Protein AF-0000000082041280 (afdb_homodimer)

Organism: Chelonoidis abingdonii (NCBI:txid106734)

Nearest PDB structures (foldseek):
  1qe6-assembly3_C  TM=9.265E-01  e=3.710E-07  Homo sapiens
  1qe6-assembly1_B  TM=9.177E-01  e=5.113E-07  Homo sapiens
  6wzm-assembly1_E  TM=9.227E-01  e=7.512E-07  Homo sapiens
  1icw-assembly1_B  TM=8.977E-01  e=3.502E-06  Homo sapiens
  5ur7-assembly1_B  TM=8.410E-01  e=1.644E-04  Homo sapiens

Solvent-accessible surface area (backbone atoms only — not comparable to full-atom values): 12073 Å² total; per-residue (Å²): 134,80,81,78,76,74,76,74,73,73,75,71,65,74,73,67,72,67,70,70,70,68,72,73,69,59,63,88,58,62,78,49,74,53,71,50,95,61,92,63,61,54,94,68,95,73,58,70,86,45,44,52,32,37,35,39,29,53,57,48,98,60,23,92,49,40,43,32,38,36,30,32,78,85,71,46,73,45,27,44,46,56,84,38,66,68,52,56,49,42,54,50,53,42,62,71,99,140,74,84,74,79,78,75,75,69,73,72,71,65,76,72,66,74,67,70,67,67,72,69,74,68,60,59,87,56,63,73,48,78,42,70,51,92,61,92,64,61,54,93,69,95,74,58,71,85,45,45,51,32,37,36,39,28,51,56,50,97,64,21,92,51,40,41,32,39,34,29,30,76,86,71,47,74,44,27,43,47,56,84,38,66,69,52,57,48,44,53,51,51,44,61,71,98

Radius of gyration: 34.92 Å; Cα contacts (8 Å, |Δi|>4): 244; chains: 2; bounding box: 35×138×96 Å

Sequence (194 aa):
NSGDLHLLVQLFCPIRIQTVQRGRTFPCVRTYKLRCQCLQTVSGLVSPKLLVRVEIIPKGPQCSTVEVIATLKTSQQICLDPQAKWVKMIINRILRRNSGDLHLLVQLFCPIRIQTVQRGRTFPCVRTYKLRCQCLQTVSGLVSPKLLVRVEIIPKGPQCSTVEVIATLKTSQQICLDPQAKWVKMIINRILRR

InterPro domains:
  IPR001089 CXC chemokine [PR00437] (35-43)
  IPR001089 CXC chemokine [PR00437] (51-72)
  IPR001089 CXC chemokine [PR00437] (73-91)
  IPR001811 Chemokine interleukin-8-like domain [PF00048] (35-93)
  IPR001811 Chemokine interleukin-8-like domain [SM00199] (33-94)
  IPR018048 CXC chemokine, conserved site [PS00471] (36-81)
  IPR033899 CXC Chemokine domain [cd00273] (33-95)
  IPR036048 Chemokine interleukin-8-like superfamily [SSF54117] (32-96)
  IPR039809 Chemokine beta/gamma/delta [PTHR12015] (12-95)

Foldseek 3Di:
DDDPPPPPPPCVVVVPVPPCPVPCPVPCVCVFVQDDPDPDADPDQDALVQFPDWDWAQATPNRPGIWIWTQGPVRDIGTHDPPDPSVVVRVVVVVVD/DDPDPDPVVPCVVVVPVPCPVPPCPVPCVCCPCLDDPDPDADPDQDALVQFPDWDWAQADPNRPGIWIWTQGPVRDIGTHDPPDPSVVVRVVVVVVD

Secondary structure (DSSP, 8-state):
----------------------------------S-S-SS-B-S---GGGEEEEEEE---SS-SS-EEEEEETTS-EEEE-TT-HHHHHHHHHHHH-/---------------------------S------S-S-SS-B-S---GGGEEEEEEE---SS-SS-EEEEEETTS-EEEE-TT-HHHHHHHHHHHH-

Structure (mmCIF, N/CA/C/O backbone):
data_AF-0000000082041280-model_v1
#
loop_
_entity.id
_entity.type
_entity.pdbx_description
1 polymer 'C-X-C motif chemokine'
#
loop_
_atom_site.group_PDB
_atom_site.id
_atom_site.type_symbol
_atom_site.label_atom_id
_atom_site.label_alt_id
_atom_site.label_comp_id
_atom_site.label_asym_id
_atom_site.label_entity_id
_atom_site.label_seq_id
_atom_site.pdbx_PDB_ins_code
_atom_site.Cartn_x
_atom_site.Cartn_y
_atom_site.Cartn_z
_atom_site.occupancy
_atom_site.B_iso_or_equiv
_atom_site.auth_seq_id
_atom_site.auth_comp_id
_atom_site.auth_asym_id
_atom_site.auth_atom_id
_atom_site.pdbx_PDB_model_num
ATOM 1 N N . ASN A 1 1 ? 12.945 91.062 1.806 1 30.64 1 ASN A N 1
ATOM 2 C CA . ASN A 1 1 ? 13.484 89.75 1.461 1 30.64 1 ASN A CA 1
ATOM 3 C C . ASN A 1 1 ? 12.93 88.688 2.377 1 30.64 1 ASN A C 1
ATOM 5 O O . ASN A 1 1 ? 13.578 88.25 3.354 1 30.64 1 ASN A O 1
ATOM 9 N N . SER A 1 2 ? 11.883 88.938 3.121 1 39.03 2 SER A N 1
ATOM 10 C CA . SER A 1 2 ? 11.203 88.062 4.07 1 39.03 2 SER A CA 1
ATOM 11 C C . SER A 1 2 ? 10.93 86.688 3.463 1 39.03 2 SER A C 1
ATOM 13 O O . SER A 1 2 ? 10.812 86.562 2.242 1 39.03 2 SER A O 1
ATOM 15 N N . GLY A 1 3 ? 11.289 85.688 4.137 1 35.72 3 GLY A N 1
ATOM 16 C CA . GLY A 1 3 ? 11.312 84.25 4.16 1 35.72 3 GLY A CA 1
ATOM 17 C C . GLY A 1 3 ? 9.992 83.562 3.773 1 35.72 3 GLY A C 1
ATOM 18 O O . GLY A 1 3 ? 8.93 84.062 4.219 1 35.72 3 GLY A O 1
ATOM 19 N N . ASP A 1 4 ? 9.797 83.125 2.539 1 46.06 4 ASP A N 1
ATOM 20 C CA . ASP A 1 4 ? 8.914 82.188 1.852 1 46.06 4 ASP A CA 1
ATOM 21 C C . ASP A 1 4 ? 8.68 80.938 2.691 1 46.06 4 ASP A C 1
ATOM 23 O O . ASP A 1 4 ? 9.562 80.062 2.793 1 46.06 4 ASP A O 1
ATOM 27 N N . LEU A 1 5 ? 8.367 81.125 3.992 1 44.5 5 LEU A N 1
ATOM 28 C CA . LEU A 1 5 ? 8.109 79.938 4.754 1 44.5 5 LEU A CA 1
ATOM 29 C C . LEU A 1 5 ? 7.184 79 3.982 1 44.5 5 LEU A C 1
ATOM 31 O O . LEU A 1 5 ? 6.062 79.375 3.629 1 44.5 5 LEU A O 1
ATOM 35 N N . HIS A 1 6 ? 7.75 78.188 3.072 1 49 6 HIS A N 1
ATOM 36 C CA . HIS A 1 6 ? 7.223 77.062 2.363 1 49 6 HIS A CA 1
ATOM 37 C C . HIS A 1 6 ? 6.367 76.188 3.283 1 49 6 HIS A C 1
ATOM 39 O O . HIS A 1 6 ? 6.824 75.75 4.348 1 49 6 HIS A O 1
ATOM 45 N N . LEU A 1 7 ? 5.105 76.625 3.57 1 46.12 7 LEU A N 1
ATOM 46 C CA . LEU A 1 7 ? 4.035 75.812 4.094 1 46.12 7 LEU A CA 1
ATOM 47 C C . LEU A 1 7 ? 4.07 74.438 3.455 1 46.12 7 LEU A C 1
ATOM 49 O O . LEU A 1 7 ? 3.885 74.25 2.242 1 46.12 7 LEU A O 1
ATOM 53 N N . LEU A 1 8 ? 4.988 73.625 3.949 1 43.53 8 LEU A N 1
ATOM 54 C CA . LEU A 1 8 ? 5.059 72.188 3.598 1 43.53 8 LEU A CA 1
ATOM 55 C C . LEU A 1 8 ? 3.727 71.5 3.867 1 43.53 8 LEU A C 1
ATOM 57 O O . LEU A 1 8 ? 3.277 71.438 5.016 1 43.53 8 LEU A O 1
ATOM 61 N N . VAL A 1 9 ? 2.674 71.875 3.133 1 45.09 9 VAL A N 1
ATOM 62 C CA . VAL A 1 9 ? 1.436 71.125 3.111 1 45.09 9 VAL A CA 1
ATOM 63 C C . VAL A 1 9 ? 1.756 69.625 3.078 1 45.09 9 VAL A C 1
ATOM 65 O O . VAL A 1 9 ? 2.389 69.125 2.137 1 45.09 9 VAL A O 1
ATOM 68 N N . GLN A 1 10 ? 2.111 69.125 4.23 1 43 10 GLN A N 1
ATOM 69 C CA . GLN A 1 10 ? 2.215 67.688 4.352 1 43 10 GLN A CA 1
ATOM 70 C C . GLN A 1 10 ? 0.949 67 3.848 1 43 10 GLN A C 1
ATOM 72 O O . GLN A 1 10 ? -0.137 67.188 4.395 1 43 10 GLN A O 1
ATOM 77 N N . LEU A 1 11 ? 0.714 67 2.531 1 44.53 11 LEU A N 1
ATOM 78 C CA . LEU A 1 11 ? -0.248 66.062 1.883 1 44.53 11 LEU A CA 1
ATOM 79 C C . LEU A 1 11 ? -0.245 64.688 2.535 1 44.53 11 LEU A C 1
ATOM 81 O O . LEU A 1 11 ? 0.724 63.969 2.4 1 44.53 11 LEU A O 1
ATOM 85 N N . PHE A 1 12 ? -0.608 64.75 3.84 1 46.22 12 PHE A N 1
ATOM 86 C CA . PHE A 1 12 ? -0.838 63.469 4.438 1 46.22 12 PHE A CA 1
ATOM 87 C C . PHE A 1 12 ? -1.772 62.625 3.57 1 46.22 12 PHE A C 1
ATOM 89 O O . PHE A 1 12 ? -2.965 62.906 3.469 1 46.22 12 PHE A O 1
ATOM 96 N N . CYS A 1 13 ? -1.36 62.312 2.355 1 45.56 13 CYS A N 1
ATOM 97 C CA . CYS A 1 13 ? -2.094 61.344 1.565 1 45.56 13 CYS A CA 1
ATOM 98 C C . CYS A 1 13 ? -2.449 60.125 2.406 1 45.56 13 CYS A C 1
ATOM 100 O O . CYS A 1 13 ? -1.568 59.469 2.982 1 45.56 13 CYS A O 1
ATOM 102 N N . PRO A 1 14 ? -3.572 60.281 3.24 1 48.69 14 P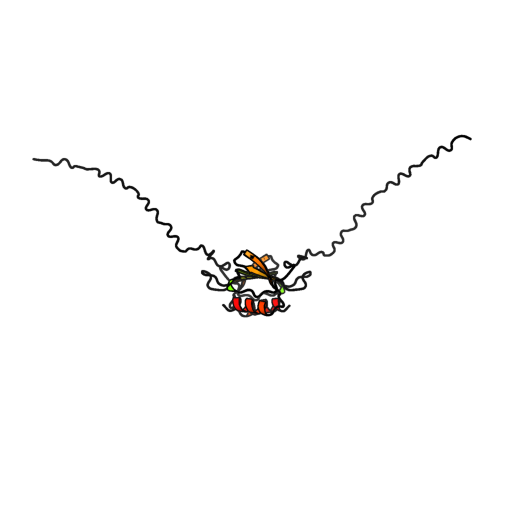RO A N 1
ATOM 103 C CA . PRO A 1 14 ? -3.936 59 3.855 1 48.69 14 PRO A CA 1
ATOM 104 C C . PRO A 1 14 ? -3.756 57.812 2.908 1 48.69 14 PRO A C 1
ATOM 106 O O . PRO A 1 14 ? -4.34 57.781 1.821 1 48.69 14 PRO A O 1
ATOM 109 N N . ILE A 1 15 ? -2.484 57.438 2.705 1 51.06 15 ILE A N 1
ATOM 110 C CA . ILE A 1 15 ? -2.275 56.156 2.047 1 51.06 15 ILE A CA 1
ATOM 111 C C . ILE A 1 15 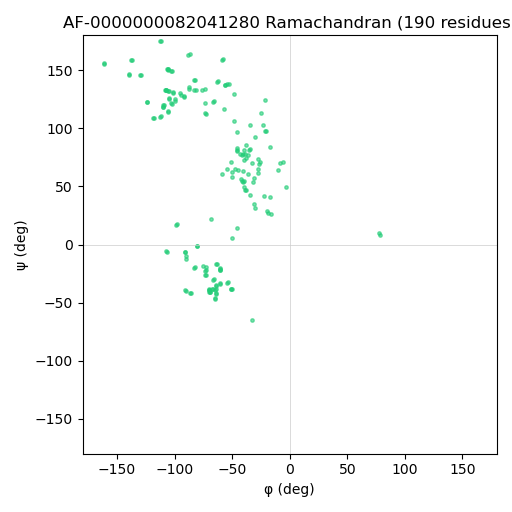? -3.285 55.125 2.574 1 51.06 15 ILE A C 1
ATOM 113 O O . ILE A 1 15 ? -3.201 54.688 3.729 1 51.06 15 ILE A O 1
ATOM 117 N N . ARG A 1 16 ? -4.578 55.562 2.449 1 42.56 16 ARG A N 1
ATOM 118 C CA . ARG A 1 16 ? -5.496 54.438 2.699 1 42.56 16 ARG A CA 1
ATOM 119 C C . ARG A 1 16 ? -4.977 53.156 2.078 1 42.56 16 ARG A C 1
ATOM 121 O O . ARG A 1 16 ? -4.824 53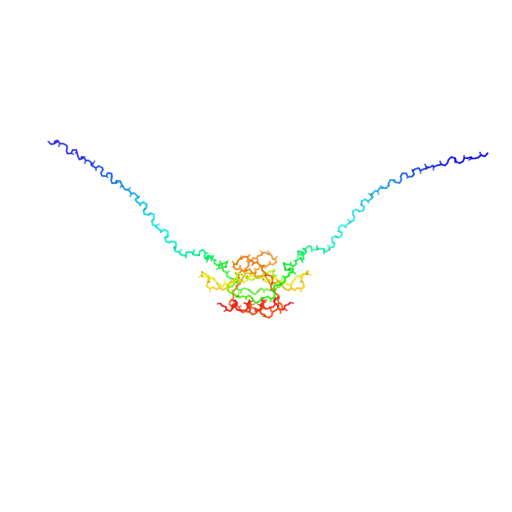.062 0.859 1 42.56 16 ARG A O 1
ATOM 128 N N . ILE A 1 17 ? -4.055 52.469 2.76 1 50.81 17 ILE A N 1
ATOM 129 C CA . ILE A 1 17 ? -3.73 51.062 2.414 1 50.81 17 ILE A CA 1
ATOM 130 C C . ILE A 1 17 ? -5.008 50.312 2.086 1 50.81 17 ILE A C 1
ATOM 132 O O . ILE A 1 17 ? -5.84 50.062 2.965 1 50.81 17 ILE A O 1
ATOM 136 N N . GLN A 1 18 ? -5.816 50.844 1.145 1 42.03 18 GLN A N 1
ATOM 137 C CA . GLN A 1 18 ? -6.828 49.875 0.686 1 42.03 18 GLN A CA 1
ATOM 138 C C . GLN A 1 18 ? -6.281 48.469 0.669 1 42.03 18 GLN A C 1
ATOM 140 O O . GLN A 1 18 ? -5.293 48.188 -0.013 1 42.03 18 GLN A O 1
ATOM 145 N N . THR A 1 19 ? -6.289 47.844 1.781 1 44.34 19 THR A N 1
ATOM 146 C CA . THR A 1 19 ? -6.117 46.375 1.757 1 44.34 19 THR A CA 1
ATOM 147 C C . THR A 1 19 ? -6.887 45.781 0.591 1 44.34 19 THR A C 1
ATOM 149 O O . THR A 1 19 ? -8.117 45.844 0.541 1 44.34 19 THR A O 1
ATOM 152 N N . VAL A 1 20 ? -6.816 46.219 -0.618 1 42.38 20 VAL A N 1
ATOM 153 C CA . VAL A 1 20 ? -7.324 45.312 -1.644 1 42.38 20 VAL A CA 1
ATOM 154 C C . VAL A 1 20 ? -7.211 43.875 -1.161 1 42.38 20 VAL A C 1
ATOM 156 O O . VAL A 1 20 ? -6.105 43.375 -0.908 1 42.38 20 VAL A O 1
ATOM 159 N N . GLN A 1 21 ? -7.984 43.469 -0.187 1 41.59 21 GLN A N 1
ATOM 160 C CA . GLN A 1 21 ? -8.242 42.062 -0.013 1 41.59 21 GLN A CA 1
ATOM 161 C C . GLN A 1 21 ? -8.312 41.344 -1.358 1 41.59 21 GLN A C 1
ATOM 163 O O . GLN A 1 21 ? -9.305 41.469 -2.08 1 41.59 21 GLN A O 1
ATOM 168 N N . ARG A 1 22 ? -7.473 41.625 -2.248 1 38.38 22 ARG A N 1
ATOM 169 C CA . ARG A 1 22 ? -7.504 40.719 -3.391 1 38.38 22 ARG A CA 1
ATOM 170 C C . ARG A 1 22 ? -8.094 39.375 -3 1 38.38 22 ARG A C 1
ATOM 172 O O . ARG A 1 22 ? -7.812 38.844 -1.915 1 38.38 22 ARG A O 1
ATOM 179 N N . GLY A 1 23 ? -9.344 39.125 -3.354 1 40.88 23 GLY A N 1
ATOM 180 C CA . GLY A 1 23 ? -10.023 37.844 -3.447 1 40.88 23 GLY A CA 1
ATOM 181 C C . GLY A 1 23 ? -9.078 36.656 -3.582 1 40.88 23 GLY A C 1
ATOM 182 O O . GLY A 1 23 ? -8.062 36.75 -4.273 1 40.88 23 GLY A O 1
ATOM 183 N N . ARG A 1 24 ? -8.805 36.031 -2.562 1 37.59 24 ARG A N 1
ATOM 184 C CA . ARG A 1 24 ? -8.359 34.656 -2.619 1 37.59 24 ARG A CA 1
ATOM 185 C C . ARG A 1 24 ? -8.984 33.938 -3.801 1 37.59 24 ARG A C 1
ATOM 187 O O . ARG A 1 24 ? -10.188 33.625 -3.791 1 37.59 24 ARG A O 1
ATOM 194 N N . THR A 1 25 ? -9.242 34.438 -4.922 1 40.12 25 THR A N 1
ATOM 195 C CA . THR A 1 25 ? -9.492 33.406 -5.938 1 40.12 25 THR A CA 1
ATOM 196 C C . THR A 1 25 ? -8.742 32.125 -5.605 1 40.12 25 THR A C 1
ATOM 198 O O . THR A 1 25 ? -7.527 32.156 -5.383 1 40.12 25 THR A O 1
ATOM 201 N N . PHE A 1 26 ? -9.273 31.562 -4.688 1 38 26 PHE A N 1
ATOM 202 C CA . PHE A 1 26 ? -8.875 30.203 -4.375 1 38 26 PHE A CA 1
ATOM 203 C C . PHE A 1 26 ? -8.453 29.453 -5.633 1 38 26 PHE A C 1
ATOM 205 O O . PHE A 1 26 ? -9.273 29.172 -6.504 1 38 26 PHE A O 1
ATOM 212 N N . PRO A 1 27 ? -7.617 29.875 -6.375 1 39.03 27 PRO A N 1
ATOM 213 C CA . PRO A 1 27 ? -7.48 28.766 -7.312 1 39.03 27 PRO A CA 1
ATOM 214 C C . PRO A 1 27 ? -7.891 27.422 -6.703 1 39.03 27 PRO A C 1
ATOM 216 O O . PRO A 1 27 ? -7.906 27.281 -5.477 1 39.03 27 PRO A O 1
ATOM 219 N N . CYS A 1 28 ? -9.031 26.766 -7.188 1 37.22 28 CYS A N 1
ATOM 220 C CA . CYS A 1 28 ? -9.227 25.344 -6.953 1 37.22 28 CYS A CA 1
ATOM 221 C C . CYS A 1 28 ? -7.914 24.672 -6.543 1 37.22 28 CYS A C 1
ATOM 223 O O . CYS A 1 28 ? -7.113 24.297 -7.398 1 37.22 28 CYS A O 1
ATOM 225 N N . VAL A 1 29 ? -7.234 25.312 -5.766 1 42.06 29 VAL A N 1
ATOM 226 C CA . VAL A 1 29 ? -6.238 24.531 -5.027 1 42.06 29 VAL A CA 1
ATOM 227 C C . VAL A 1 29 ? -6.871 23.25 -4.488 1 42.06 29 VAL A C 1
ATOM 229 O O . VAL A 1 29 ? -7.594 23.281 -3.488 1 42.06 29 VAL A O 1
ATOM 232 N N . ARG A 1 30 ? -8.062 22.859 -4.965 1 39.47 30 ARG A N 1
ATOM 233 C CA . ARG A 1 30 ? -8.383 21.516 -4.492 1 39.47 30 ARG A CA 1
ATOM 234 C C . ARG A 1 30 ? -7.184 20.891 -3.787 1 39.47 30 ARG A C 1
ATOM 236 O O . ARG A 1 30 ? -6.129 20.688 -4.398 1 39.47 30 ARG A O 1
ATOM 243 N N . THR A 1 31 ? -6.867 21.328 -2.727 1 41.88 31 THR A N 1
ATOM 244 C CA . THR A 1 31 ? -5.871 20.703 -1.856 1 41.88 31 THR A CA 1
ATOM 245 C C . THR A 1 31 ? -5.648 19.25 -2.246 1 41.88 31 THR A C 1
ATOM 247 O O . THR A 1 31 ? -6.324 18.359 -1.736 1 41.88 31 THR A O 1
ATOM 250 N N . TYR A 1 32 ? -5.902 18.984 -3.531 1 41.72 32 TYR A N 1
ATOM 251 C CA . TYR A 1 32 ? -5.355 17.719 -4.004 1 41.72 32 TYR A CA 1
ATOM 252 C C . TYR A 1 32 ? -4.078 17.359 -3.252 1 41.72 32 TYR A C 1
ATOM 254 O O . TYR A 1 32 ? -3.35 18.25 -2.799 1 41.72 32 TYR A O 1
ATOM 262 N N . LYS A 1 33 ? -4 16.75 -2.355 1 49.81 33 LYS A N 1
ATOM 263 C CA . LYS A 1 33 ? -2.678 16.312 -1.905 1 49.81 33 LYS A CA 1
ATOM 264 C C . LYS A 1 33 ? -1.617 16.609 -2.965 1 49.81 33 LYS A C 1
ATOM 266 O O . LYS A 1 33 ? -1.565 15.938 -3.996 1 49.81 33 LYS A O 1
ATOM 271 N N . LEU A 1 34 ? -1.319 17.984 -3.318 1 54.88 34 LEU A N 1
ATOM 272 C CA . LEU A 1 34 ? -0.342 18.438 -4.301 1 54.88 34 LEU A CA 1
ATOM 273 C C . LEU A 1 34 ? 0.852 17.5 -4.359 1 54.88 34 LEU A C 1
ATOM 275 O O . LEU A 1 34 ? 1.431 17.281 -5.43 1 54.88 34 LEU A O 1
ATOM 279 N N . ARG A 1 35 ? 1.658 17.406 -3.248 1 68.81 35 ARG A N 1
ATOM 280 C CA . ARG A 1 35 ? 2.93 16.688 -3.314 1 68.81 35 ARG A CA 1
ATOM 281 C C . ARG A 1 35 ? 2.713 15.188 -3.367 1 68.81 35 ARG A C 1
ATOM 283 O O . ARG A 1 35 ? 1.715 14.68 -2.85 1 68.81 35 ARG A O 1
ATOM 290 N N . CYS A 1 36 ? 3.17 14.672 -4.309 1 80.75 36 CYS A N 1
ATOM 291 C CA . CYS A 1 36 ? 3.352 13.227 -4.387 1 80.75 36 CYS A CA 1
ATOM 292 C C . CYS A 1 36 ? 4.125 12.711 -3.178 1 80.75 36 CYS A C 1
ATOM 294 O O . CYS A 1 36 ? 4.863 13.461 -2.539 1 80.75 36 CYS A O 1
ATOM 296 N N . GLN A 1 37 ? 3.77 11.664 -2.637 1 85.25 37 GLN A N 1
ATOM 297 C CA . GLN A 1 37 ? 4.488 11.055 -1.52 1 85.25 37 GLN A CA 1
ATOM 298 C C . GLN A 1 37 ? 5.961 10.844 -1.859 1 85.25 37 GLN A C 1
ATOM 300 O O . GLN A 1 37 ? 6.82 10.906 -0.979 1 85.25 37 GLN A O 1
ATOM 305 N N . CYS A 1 38 ? 6.191 10.594 -3.113 1 88.81 38 CYS A N 1
ATOM 306 C CA . CYS A 1 38 ? 7.543 10.266 -3.555 1 88.81 38 CYS A CA 1
ATOM 307 C C . CYS A 1 38 ? 8.195 11.453 -4.25 1 88.81 38 CYS A C 1
ATOM 309 O O . CYS A 1 38 ? 7.637 12.008 -5.195 1 88.81 38 CYS A O 1
ATOM 311 N N . LEU A 1 39 ? 9.344 11.938 -3.756 1 82.19 39 LEU A N 1
ATOM 312 C CA . LEU A 1 39 ? 10.148 12.961 -4.41 1 82.19 39 LEU A CA 1
ATOM 313 C C . LEU A 1 39 ? 11.188 12.328 -5.332 1 82.19 39 LEU A C 1
ATOM 315 O O . LEU A 1 39 ? 11.453 12.844 -6.418 1 82.19 39 LEU A O 1
ATOM 319 N N . GLN A 1 40 ? 11.773 11.156 -4.816 1 87.25 40 GLN A N 1
ATOM 320 C CA . GLN A 1 40 ? 12.781 10.422 -5.574 1 87.25 40 GLN A CA 1
ATOM 321 C C . GLN A 1 40 ? 12.578 8.914 -5.445 1 87.25 40 GLN A C 1
ATOM 323 O O . GLN A 1 40 ? 12.086 8.438 -4.418 1 87.25 40 GLN A O 1
ATOM 328 N N . THR A 1 41 ? 12.906 8.188 -6.523 1 93.12 41 THR A N 1
ATOM 329 C CA . THR A 1 41 ? 12.766 6.738 -6.531 1 93.12 41 THR A CA 1
ATOM 330 C C . THR A 1 41 ? 14.125 6.059 -6.453 1 93.12 41 THR A C 1
ATOM 332 O O . THR A 1 41 ?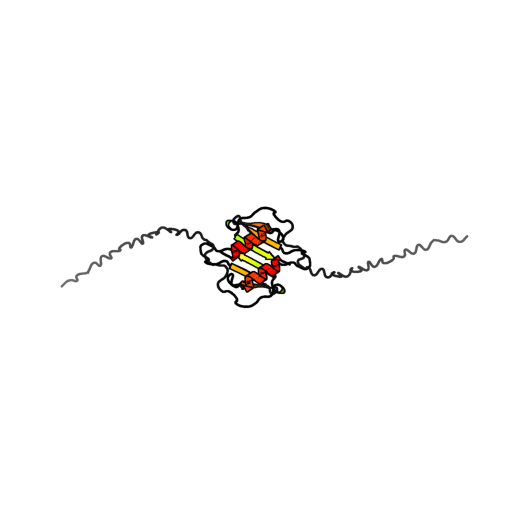 15.148 6.652 -6.816 1 93.12 41 THR A O 1
ATOM 335 N N . VAL A 1 42 ? 14.109 4.875 -5.871 1 90.44 42 VAL A N 1
ATOM 336 C CA . VAL A 1 42 ? 15.32 4.066 -5.809 1 90.44 42 VAL A CA 1
ATOM 337 C C . VAL A 1 42 ? 15.438 3.219 -7.074 1 90.44 42 VAL A C 1
ATOM 339 O O . VAL A 1 42 ? 14.43 2.803 -7.648 1 90.44 42 VAL A O 1
ATOM 342 N N . SER A 1 43 ? 16.547 3.066 -7.766 1 79.69 43 SER A N 1
ATOM 343 C CA . SER A 1 43 ? 16.766 2.324 -9 1 79.69 43 SER A CA 1
ATOM 344 C C . SER A 1 43 ? 17.375 0.954 -8.719 1 79.69 43 SER A C 1
ATOM 346 O O . SER A 1 43 ? 17.703 0.21 -9.648 1 79.69 43 SER A O 1
ATOM 348 N N . GLY A 1 44 ? 17.281 0.497 -7.441 1 81.88 44 GLY A N 1
ATOM 349 C CA . GLY A 1 44 ? 17.875 -0.789 -7.121 1 81.88 44 GLY A CA 1
ATOM 350 C C . GLY A 1 44 ? 16.859 -1.894 -6.934 1 81.88 44 GLY A C 1
ATOM 351 O O . GLY A 1 44 ? 15.695 -1.623 -6.645 1 81.88 44 GLY A O 1
ATOM 352 N N . LEU A 1 45 ? 17.453 -3.283 -7.301 1 87.5 45 LEU A N 1
ATOM 353 C CA . LEU A 1 45 ? 16.609 -4.457 -7.129 1 87.5 45 LEU A CA 1
ATOM 354 C C . LEU A 1 45 ? 16.312 -4.707 -5.652 1 87.5 45 LEU A C 1
ATOM 356 O O . LEU A 1 45 ? 17.203 -4.574 -4.809 1 87.5 45 LEU A O 1
ATOM 360 N N . VAL A 1 46 ? 15.078 -4.746 -5.297 1 91.38 46 VAL A N 1
ATOM 361 C CA . VAL A 1 46 ? 14.641 -5.059 -3.941 1 91.38 46 VAL A CA 1
ATOM 362 C C . VAL A 1 46 ? 14.031 -6.457 -3.9 1 91.38 46 VAL A C 1
ATOM 364 O O . VAL A 1 46 ? 13.297 -6.852 -4.809 1 91.38 46 VAL A O 1
ATOM 367 N N . SER A 1 47 ? 14.43 -7.223 -2.939 1 90.75 47 SER A N 1
ATOM 368 C CA . SER A 1 47 ? 13.891 -8.57 -2.768 1 90.75 47 SER A CA 1
ATOM 369 C C . SER A 1 47 ? 12.57 -8.547 -2.006 1 90.75 47 SER A C 1
ATOM 371 O O . SER A 1 47 ? 12.406 -7.762 -1.071 1 90.75 47 SER A O 1
ATOM 373 N 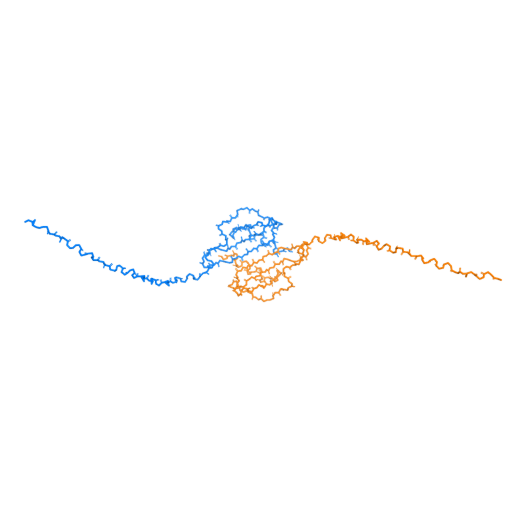N . PRO A 1 48 ? 11.609 -9.414 -2.41 1 91.38 48 PRO A N 1
ATOM 374 C CA . PRO A 1 48 ? 10.32 -9.492 -1.709 1 91.38 48 PRO A CA 1
ATOM 375 C C . PRO A 1 48 ? 10.477 -9.883 -0.239 1 91.38 48 PRO A C 1
ATOM 377 O O . PRO A 1 48 ? 9.617 -9.547 0.583 1 91.38 48 PRO A O 1
ATOM 380 N N . LYS A 1 49 ? 11.594 -10.5 0.046 1 89.31 49 LYS A N 1
ATOM 381 C CA . LYS A 1 49 ? 11.836 -10.945 1.417 1 89.31 49 LYS A CA 1
ATOM 382 C C . LYS A 1 49 ? 12.133 -9.758 2.332 1 89.31 49 LYS A C 1
ATOM 384 O O . LYS A 1 49 ? 11.945 -9.852 3.549 1 89.31 49 LYS A O 1
ATOM 389 N N . LEU A 1 50 ? 12.562 -8.703 1.677 1 92.5 50 LEU A N 1
ATOM 390 C CA . LEU A 1 50 ? 12.961 -7.535 2.453 1 92.5 50 LEU A CA 1
ATOM 391 C C . LEU A 1 50 ? 11.781 -6.59 2.656 1 92.5 50 LEU A C 1
ATOM 393 O O . LEU A 1 50 ? 11.859 -5.645 3.443 1 92.5 50 LEU A O 1
ATOM 397 N N . LEU A 1 51 ? 10.719 -6.863 2.057 1 93.69 51 LEU A N 1
ATOM 398 C CA . LEU A 1 51 ? 9.586 -5.945 2.045 1 93.69 51 LEU A CA 1
ATOM 399 C C . LEU A 1 51 ? 8.586 -6.309 3.139 1 93.69 51 LEU A C 1
ATOM 401 O O . LEU A 1 51 ? 8.266 -7.484 3.334 1 93.69 51 LEU A O 1
ATOM 405 N N . VAL A 1 52 ? 8.195 -5.328 3.906 1 92.38 52 VAL A N 1
ATOM 406 C CA . VAL A 1 52 ? 7.145 -5.48 4.906 1 92.38 52 VAL A CA 1
ATOM 407 C C . VAL A 1 52 ? 5.781 -5.234 4.262 1 92.38 52 VAL A C 1
ATOM 409 O O . VAL A 1 52 ? 4.832 -5.988 4.492 1 92.38 52 VAL A O 1
ATOM 412 N N . ARG A 1 53 ? 5.684 -4.227 3.412 1 95.38 53 ARG A N 1
ATOM 413 C CA . ARG A 1 53 ? 4.461 -3.889 2.691 1 95.38 53 ARG A CA 1
ATOM 414 C C . ARG A 1 53 ? 4.762 -3.008 1.484 1 95.38 53 ARG A C 1
ATOM 416 O O . ARG A 1 53 ? 5.809 -2.355 1.432 1 95.38 53 ARG A O 1
ATOM 423 N N . VAL A 1 54 ? 3.949 -3.02 0.573 1 95.62 54 VAL A N 1
ATOM 424 C CA . VAL A 1 54 ? 4.027 -2.178 -0.616 1 95.62 54 VAL A CA 1
ATOM 425 C C . VAL A 1 54 ? 2.742 -1.361 -0.756 1 95.62 54 VAL A C 1
ATOM 427 O O . VAL A 1 54 ? 1.641 -1.914 -0.714 1 95.62 54 VAL A O 1
ATOM 430 N N . GLU A 1 55 ? 2.92 -0.046 -0.797 1 96.25 55 GLU A N 1
ATOM 431 C CA . GLU A 1 55 ? 1.788 0.857 -0.982 1 96.25 55 GLU A CA 1
ATOM 432 C C . GLU A 1 55 ? 1.754 1.415 -2.402 1 96.25 55 GLU A C 1
ATOM 434 O O . GLU A 1 55 ? 2.736 1.995 -2.871 1 96.25 55 GLU A O 1
ATOM 439 N N . ILE A 1 56 ? 0.625 1.252 -3.084 1 95.94 56 ILE A N 1
ATOM 440 C CA . ILE A 1 56 ? 0.449 1.773 -4.434 1 95.94 56 ILE A CA 1
ATOM 441 C C . ILE A 1 56 ? -0.552 2.926 -4.418 1 95.94 56 ILE A C 1
ATOM 443 O O . ILE A 1 56 ? -1.701 2.752 -4.004 1 95.94 56 ILE A O 1
ATOM 447 N N . ILE A 1 57 ? -0.121 4.105 -4.801 1 93.62 57 ILE A N 1
ATOM 448 C CA . ILE A 1 57 ? -0.95 5.305 -4.844 1 93.62 57 ILE A CA 1
ATOM 449 C C . ILE A 1 57 ? -1.157 5.738 -6.293 1 93.62 57 ILE A C 1
ATOM 451 O O . ILE A 1 57 ? -0.202 6.102 -6.984 1 93.62 57 ILE A O 1
ATOM 455 N N . PRO A 1 58 ? -2.361 5.578 -6.75 1 92.38 58 PRO A N 1
ATOM 456 C CA . PRO A 1 58 ? -2.627 5.953 -8.141 1 92.38 58 PRO A CA 1
ATOM 457 C C . PRO A 1 58 ? -2.299 7.414 -8.43 1 92.38 58 PRO A C 1
ATOM 459 O O . PRO A 1 58 ? -2.176 8.219 -7.508 1 92.38 58 PRO A O 1
ATOM 462 N N . LYS A 1 59 ? -2.127 7.66 -9.672 1 87 59 LYS A N 1
ATOM 463 C CA . LYS A 1 59 ? -1.829 9.023 -10.109 1 87 59 LYS A CA 1
ATOM 464 C C . LYS A 1 59 ? -2.908 9.992 -9.648 1 87 59 LYS A C 1
ATOM 466 O O . LYS A 1 59 ? -4.086 9.641 -9.586 1 87 59 LYS A O 1
ATOM 471 N N . GLY A 1 60 ? -2.494 11.164 -9.164 1 78.5 60 GLY A N 1
ATOM 472 C CA . GLY A 1 60 ? -3.41 12.219 -8.742 1 78.5 60 GLY A CA 1
ATOM 473 C C . GLY A 1 60 ? -3.361 13.445 -9.633 1 78.5 60 GLY A C 1
ATOM 474 O O . GLY A 1 60 ? -2.695 13.438 -10.672 1 78.5 60 GLY A O 1
ATOM 475 N N . PRO A 1 61 ? -4.195 14.352 -9.391 1 75.31 61 PRO A N 1
ATOM 476 C CA . PRO A 1 61 ? -4.23 15.602 -10.148 1 75.31 61 PRO A CA 1
ATOM 477 C C . PRO A 1 61 ? -2.863 16.281 -10.242 1 75.31 61 PRO A C 1
ATOM 479 O O . PRO A 1 61 ? -2.541 16.891 -11.266 1 75.31 61 PRO A O 1
ATOM 482 N N . GLN A 1 62 ? -2.045 16.25 -9.164 1 78.88 62 GLN A N 1
ATOM 483 C CA . GLN A 1 62 ? -0.746 16.922 -9.141 1 78.88 62 GLN A CA 1
ATOM 484 C C . GLN A 1 62 ? 0.392 15.906 -9.234 1 78.88 62 GLN A C 1
ATOM 486 O O . GLN A 1 62 ? 1.565 16.281 -9.25 1 78.88 62 GLN A O 1
ATOM 491 N N . CYS A 1 63 ? 0.142 14.688 -9.195 1 83.19 63 CYS A N 1
ATOM 492 C CA . CYS A 1 63 ? 1.14 13.633 -9.32 1 83.19 63 CYS A CA 1
ATOM 493 C C . CYS A 1 63 ? 1.055 12.961 -10.68 1 83.19 63 CYS A C 1
ATOM 495 O O . CYS A 1 63 ? 0.045 12.328 -11.008 1 83.19 63 CYS A O 1
ATOM 497 N N . SER A 1 64 ? 2.084 13.094 -11.477 1 83.19 64 SER A N 1
ATOM 498 C CA . SER A 1 64 ? 2.061 12.68 -12.875 1 83.19 64 SER A CA 1
ATOM 499 C C . SER A 1 64 ? 2.148 11.164 -13 1 83.19 64 SER A C 1
ATOM 501 O O . SER A 1 64 ? 1.828 10.602 -14.055 1 83.19 64 SER A O 1
ATOM 503 N N . THR A 1 65 ? 2.59 10.492 -11.953 1 87.5 65 THR A N 1
ATOM 504 C CA . THR A 1 65 ? 2.756 9.047 -12.07 1 87.5 65 THR A CA 1
ATOM 505 C C . THR A 1 65 ? 2.25 8.336 -10.82 1 87.5 65 THR A C 1
ATOM 507 O O . THR A 1 65 ? 2.029 8.977 -9.789 1 87.5 65 THR A O 1
ATOM 510 N N . VAL A 1 66 ? 1.97 7.082 -11.047 1 92.19 66 VAL A N 1
ATOM 511 C CA . VAL A 1 66 ? 1.621 6.227 -9.914 1 92.19 66 VAL A CA 1
ATOM 512 C C . VAL A 1 66 ? 2.805 6.129 -8.953 1 92.19 66 VAL A C 1
ATOM 514 O O . VAL A 1 66 ? 3.961 6.141 -9.383 1 92.19 66 VAL A O 1
ATOM 517 N N . GLU A 1 67 ? 2.463 6.156 -7.734 1 93.44 67 GLU A N 1
ATOM 518 C CA . GLU A 1 67 ? 3.51 6.039 -6.727 1 93.44 67 GLU A CA 1
ATOM 519 C C . GLU A 1 67 ? 3.516 4.652 -6.09 1 93.44 67 GLU A C 1
ATOM 521 O O . GLU A 1 67 ? 2.465 4.137 -5.703 1 93.44 67 GLU A O 1
ATOM 526 N N . VAL A 1 68 ? 4.777 4.059 -6.02 1 95 68 VAL A N 1
ATOM 527 C CA . VAL A 1 68 ? 4.969 2.775 -5.355 1 95 68 VAL A CA 1
ATOM 528 C C . VAL A 1 68 ? 5.918 2.943 -4.172 1 95 68 VAL A C 1
ATOM 530 O O . VAL A 1 68 ? 7.109 3.197 -4.355 1 95 68 VAL A O 1
ATOM 533 N N . ILE A 1 69 ? 5.363 2.846 -2.955 1 95.75 69 ILE A N 1
ATOM 534 C CA . ILE A 1 69 ? 6.137 3.025 -1.731 1 95.75 69 ILE A CA 1
ATOM 535 C C . ILE A 1 69 ? 6.289 1.686 -1.017 1 95.75 69 ILE A C 1
ATOM 537 O O . ILE A 1 69 ? 5.297 1.042 -0.669 1 95.75 69 ILE A O 1
ATOM 541 N N . ALA A 1 70 ? 7.551 1.284 -0.853 1 95.88 70 ALA A N 1
ATOM 542 C CA . ALA A 1 70 ? 7.836 0.027 -0.167 1 95.88 70 ALA A CA 1
ATOM 543 C C . ALA A 1 70 ? 8.422 0.28 1.221 1 95.88 70 ALA A C 1
ATOM 545 O O . ALA A 1 70 ? 9.266 1.163 1.394 1 95.88 70 ALA A O 1
ATOM 546 N N . THR A 1 71 ? 7.887 -0.416 2.197 1 95.38 71 THR A N 1
ATOM 547 C CA . THR A 1 71 ? 8.453 -0.415 3.539 1 95.38 71 THR A CA 1
ATOM 548 C C . THR A 1 71 ? 9.305 -1.659 3.766 1 95.38 71 THR A C 1
ATOM 550 O O . THR A 1 71 ? 8.828 -2.785 3.611 1 95.38 71 THR A O 1
ATOM 553 N N . LEU A 1 72 ? 10.562 -1.424 4.133 1 94.88 72 LEU A N 1
ATOM 554 C CA . LEU A 1 72 ? 11.5 -2.52 4.367 1 94.88 72 LEU A CA 1
ATOM 555 C C . LEU A 1 72 ? 11.398 -3.014 5.809 1 94.88 72 LEU A C 1
ATOM 557 O O . LEU A 1 72 ? 10.805 -2.352 6.656 1 94.88 72 LEU A O 1
ATOM 561 N N . LYS A 1 73 ? 11.945 -4.191 6.027 1 92.81 73 LYS A N 1
ATOM 562 C CA . LYS A 1 73 ? 11.969 -4.766 7.371 1 92.81 73 LYS A CA 1
ATOM 563 C C . LYS A 1 73 ? 12.75 -3.869 8.336 1 92.81 73 LYS A C 1
ATOM 565 O O . LYS A 1 73 ? 12.531 -3.914 9.547 1 92.81 73 LYS A O 1
ATOM 570 N N . THR A 1 74 ? 13.578 -3.055 7.746 1 93.06 74 THR A N 1
ATOM 571 C CA . THR A 1 74 ? 14.336 -2.111 8.555 1 93.06 74 THR A CA 1
ATOM 572 C C . THR A 1 74 ? 13.492 -0.889 8.906 1 93.06 74 THR A C 1
ATOM 574 O O . THR A 1 74 ? 13.969 0.034 9.57 1 93.06 74 THR A O 1
ATOM 577 N N . SER A 1 75 ? 12.273 -0.797 8.453 1 92.5 75 SER A N 1
ATOM 578 C CA . SER A 1 75 ? 11.328 0.295 8.688 1 92.5 75 SER A CA 1
ATOM 579 C C . SER A 1 75 ? 11.641 1.492 7.797 1 92.5 75 SER A C 1
ATOM 581 O O . SER A 1 75 ? 11.188 2.607 8.07 1 92.5 75 SER A O 1
ATOM 583 N N . GLN A 1 76 ? 12.531 1.215 6.938 1 91.69 76 GLN A N 1
ATOM 584 C CA . GLN A 1 76 ? 12.836 2.234 5.941 1 91.69 76 GLN A CA 1
ATOM 585 C C . GLN A 1 76 ? 11.82 2.209 4.801 1 91.69 76 GLN A C 1
ATOM 587 O O . GLN A 1 76 ? 11.43 1.138 4.332 1 91.69 76 GLN A O 1
ATOM 592 N N . GLN A 1 77 ? 11.344 3.367 4.445 1 93.75 77 GLN A N 1
ATOM 593 C CA . GLN A 1 77 ? 10.43 3.48 3.311 1 93.75 77 GLN A CA 1
ATOM 594 C C . GLN A 1 77 ? 11.164 3.99 2.07 1 93.75 77 GLN A C 1
ATOM 596 O O . GLN A 1 77 ? 11.859 5.008 2.127 1 93.75 77 GLN A O 1
ATOM 601 N N . ILE A 1 78 ? 10.961 3.32 1.01 1 94.12 78 ILE A N 1
ATOM 602 C CA . ILE A 1 78 ? 11.609 3.736 -0.231 1 94.12 78 ILE A CA 1
ATOM 603 C C . ILE A 1 78 ? 10.57 3.822 -1.349 1 94.12 78 ILE A C 1
ATOM 605 O O . ILE A 1 78 ? 9.578 3.092 -1.342 1 94.12 78 ILE A O 1
ATOM 609 N N . CYS A 1 79 ? 10.836 4.801 -2.199 1 95 79 CYS A N 1
ATOM 610 C CA . CYS A 1 79 ? 9.992 4.953 -3.377 1 95 79 CYS A CA 1
ATOM 611 C C . CYS A 1 79 ? 10.562 4.184 -4.562 1 95 79 CYS A C 1
ATOM 613 O O . CYS A 1 79 ? 11.742 4.324 -4.887 1 95 79 CYS A O 1
ATOM 615 N N . LEU A 1 80 ? 9.711 3.328 -5.156 1 94.56 80 LEU A N 1
ATOM 616 C CA . LEU A 1 80 ? 10.125 2.543 -6.316 1 94.56 80 LEU A CA 1
ATOM 617 C C . LEU A 1 80 ? 9.57 3.145 -7.602 1 94.56 80 LEU A C 1
ATOM 619 O O . LEU A 1 80 ? 8.539 3.818 -7.582 1 94.56 80 LEU A O 1
ATOM 623 N N . ASP A 1 81 ? 10.32 2.979 -8.727 1 91.88 81 ASP A N 1
ATOM 624 C CA . ASP A 1 81 ? 9.852 3.447 -10.023 1 91.88 81 ASP A CA 1
ATOM 625 C C . ASP A 1 81 ? 8.734 2.555 -10.562 1 91.88 81 ASP A C 1
ATOM 627 O O . ASP A 1 81 ? 8.961 1.38 -10.859 1 91.88 81 ASP A O 1
ATOM 631 N N . PRO A 1 82 ? 7.457 3.139 -10.672 1 91.12 82 PRO A N 1
ATOM 632 C CA . PRO A 1 82 ? 6.332 2.33 -11.141 1 91.12 82 PRO A CA 1
ATOM 633 C C . PRO A 1 82 ? 6.508 1.851 -12.578 1 91.12 82 PRO A C 1
ATOM 635 O O . PRO A 1 82 ? 5.82 0.921 -13.008 1 91.12 82 PRO A O 1
ATOM 638 N N . GLN A 1 83 ? 7.441 2.482 -13.359 1 90.06 83 GLN A N 1
ATOM 639 C CA . GLN A 1 83 ? 7.645 2.141 -14.758 1 90.06 83 GLN A CA 1
ATOM 640 C C . GLN A 1 83 ? 8.688 1.042 -14.914 1 90.06 83 GLN A C 1
ATOM 642 O O . GLN A 1 83 ? 8.82 0.445 -15.984 1 90.06 83 GLN A O 1
ATOM 647 N N . ALA A 1 84 ? 9.352 0.817 -13.812 1 91.5 84 ALA A N 1
ATOM 648 C CA . ALA A 1 84 ? 10.375 -0.223 -13.852 1 91.5 84 ALA A CA 1
ATOM 649 C C . ALA A 1 84 ? 9.742 -1.612 -13.883 1 91.5 84 ALA A C 1
ATOM 651 O O . ALA A 1 84 ? 8.898 -1.936 -13.047 1 91.5 84 ALA A O 1
ATOM 652 N N . LYS A 1 85 ? 10.234 -2.445 -14.758 1 91.38 85 LYS A N 1
ATOM 653 C CA . LYS A 1 85 ? 9.695 -3.789 -14.945 1 91.38 85 LYS A CA 1
ATOM 654 C C . LYS A 1 85 ? 9.898 -4.641 -13.695 1 91.38 85 LYS A C 1
ATOM 656 O O . LYS A 1 85 ? 9.055 -5.469 -13.359 1 91.38 85 LYS A O 1
ATOM 661 N N . TRP A 1 86 ? 11.102 -4.414 -13.117 1 92.38 86 TRP A N 1
ATOM 662 C CA . TRP A 1 86 ? 11.414 -5.266 -11.977 1 92.38 86 TRP A CA 1
ATOM 663 C C . TRP A 1 86 ? 10.477 -4.988 -10.812 1 92.38 86 TRP A C 1
ATOM 665 O O . TRP A 1 86 ? 10.203 -5.875 -10 1 92.38 86 TRP A O 1
ATOM 675 N N . VAL A 1 87 ? 10.008 -3.801 -10.703 1 93.19 87 VAL A N 1
ATOM 676 C CA . VAL A 1 87 ? 9.07 -3.436 -9.641 1 93.19 87 VAL A CA 1
ATOM 677 C C . VAL A 1 87 ? 7.762 -4.195 -9.82 1 93.19 87 VAL A C 1
ATOM 679 O O . VAL A 1 87 ? 7.242 -4.781 -8.867 1 93.19 87 VAL A O 1
ATOM 682 N N . LYS A 1 88 ? 7.199 -4.234 -11.094 1 91.19 88 LYS A N 1
ATOM 683 C CA . LYS A 1 88 ? 5.98 -4.973 -11.406 1 91.19 88 LYS A CA 1
ATOM 684 C C . LYS A 1 88 ? 6.152 -6.461 -11.117 1 91.19 88 LYS A C 1
ATOM 686 O O . LYS A 1 88 ? 5.242 -7.109 -10.602 1 91.19 88 LYS A O 1
ATOM 691 N N . MET A 1 89 ? 7.363 -6.918 -11.328 1 91.88 89 MET A N 1
ATOM 692 C CA . MET A 1 89 ? 7.66 -8.328 -11.109 1 91.88 89 MET A CA 1
ATOM 693 C C . MET A 1 89 ? 7.633 -8.672 -9.625 1 91.88 89 MET A C 1
ATOM 695 O O . MET A 1 89 ? 7.125 -9.727 -9.234 1 91.88 89 MET A O 1
ATOM 699 N N . ILE A 1 90 ? 8.109 -7.828 -8.844 1 92.69 90 ILE A N 1
ATOM 700 C CA . ILE A 1 90 ? 8.172 -8.078 -7.406 1 92.69 90 ILE A CA 1
ATOM 701 C C . ILE A 1 90 ? 6.766 -8.07 -6.82 1 92.69 90 ILE A C 1
ATOM 703 O O . ILE A 1 90 ? 6.43 -8.914 -5.984 1 92.69 90 ILE A O 1
ATOM 707 N N . ILE A 1 91 ? 5.957 -7.113 -7.316 1 92.88 91 ILE A N 1
ATOM 708 C CA . ILE A 1 91 ? 4.582 -7.023 -6.836 1 92.88 91 ILE A CA 1
ATOM 709 C C . ILE A 1 91 ? 3.816 -8.289 -7.223 1 92.88 91 ILE A C 1
ATOM 711 O O . ILE A 1 91 ? 3.109 -8.867 -6.398 1 92.88 91 ILE A O 1
ATOM 715 N N . ASN A 1 92 ? 4.062 -8.734 -8.484 1 91.12 92 ASN A N 1
ATOM 716 C CA . ASN A 1 92 ? 3.43 -9.961 -8.953 1 91.12 92 ASN A CA 1
ATOM 717 C C . ASN A 1 92 ? 3.9 -11.172 -8.148 1 91.12 92 ASN A C 1
ATOM 719 O O . ASN A 1 92 ? 3.111 -12.07 -7.844 1 91.12 92 ASN A O 1
ATOM 723 N N . ARG A 1 93 ? 5.156 -11.117 -7.789 1 91.94 93 ARG A N 1
ATOM 724 C CA . ARG A 1 93 ? 5.727 -12.211 -7.012 1 91.94 93 ARG A CA 1
ATOM 725 C C . ARG A 1 93 ? 5.102 -12.289 -5.625 1 91.94 93 ARG A C 1
ATOM 727 O O . ARG A 1 93 ? 4.824 -13.375 -5.117 1 91.94 93 ARG A O 1
ATOM 734 N N . ILE A 1 94 ? 4.848 -11.164 -5.066 1 91.44 94 ILE A N 1
ATOM 735 C CA . ILE A 1 94 ? 4.258 -11.109 -3.734 1 91.44 94 ILE A CA 1
ATOM 736 C C . ILE A 1 94 ? 2.807 -11.578 -3.793 1 91.44 94 ILE A C 1
ATOM 738 O O . ILE A 1 94 ? 2.357 -12.336 -2.93 1 91.44 94 ILE A O 1
ATOM 742 N N . LEU A 1 95 ? 2.061 -11.188 -4.871 1 89.81 95 LEU A N 1
ATOM 743 C CA . LEU A 1 95 ? 0.644 -11.508 -5.012 1 89.81 95 LEU A CA 1
ATOM 744 C C . LEU A 1 95 ? 0.452 -12.984 -5.348 1 89.81 95 LEU A C 1
ATOM 746 O O . LEU A 1 95 ? -0.61 -13.555 -5.086 1 89.81 95 LEU A O 1
ATOM 750 N N . ARG A 1 96 ? 1.456 -13.57 -5.957 1 84.12 96 ARG A N 1
ATOM 751 C CA . ARG A 1 96 ? 1.341 -14.969 -6.379 1 84.12 96 ARG A CA 1
ATOM 752 C C . ARG A 1 96 ? 1.652 -15.914 -5.227 1 84.12 96 ARG A C 1
ATOM 754 O O . ARG A 1 96 ? 1.238 -17.078 -5.242 1 84.12 96 ARG A O 1
ATOM 761 N N . ARG A 1 97 ? 2.363 -15.414 -4.188 1 72.19 97 ARG A N 1
ATOM 762 C CA . ARG A 1 97 ? 2.746 -16.328 -3.117 1 72.19 97 ARG A CA 1
ATOM 763 C C . ARG A 1 97 ? 1.591 -16.562 -2.148 1 72.19 97 ARG A C 1
ATOM 765 O O . ARG A 1 97 ? 1.382 -17.672 -1.67 1 72.19 97 ARG A O 1
ATOM 772 N N . ASN B 1 1 ? -5.637 -48.75 80.875 1 25.58 1 ASN B N 1
ATOM 773 C CA . ASN B 1 1 ? -5.293 -48.562 79.438 1 25.58 1 ASN B CA 1
ATOM 774 C C . ASN B 1 1 ? -4.969 -47.125 79.125 1 25.58 1 ASN B C 1
ATOM 776 O O . ASN B 1 1 ? -5.41 -46.219 79.812 1 25.58 1 ASN B O 1
ATOM 780 N N . SER B 1 2 ? -4.023 -46.906 78 1 38.19 2 SER B N 1
ATOM 781 C CA . SER B 1 2 ? -3.082 -46.125 77.188 1 38.19 2 SER B CA 1
ATOM 782 C C . SER B 1 2 ? -3.783 -45 76.438 1 38.19 2 SER B C 1
ATOM 784 O O . SER B 1 2 ? -3.268 -44.5 75.438 1 38.19 2 SER B O 1
ATOM 786 N N . GLY B 1 3 ? -4.828 -44.531 76.75 1 35.47 3 GLY B N 1
ATOM 787 C CA . GLY B 1 3 ? -5.426 -43.688 75.75 1 35.47 3 GLY B CA 1
ATOM 788 C C . GLY B 1 3 ? -4.449 -42.656 75.188 1 35.47 3 GLY B C 1
ATOM 789 O O . GLY B 1 3 ? -3.688 -42.062 75.938 1 35.47 3 GLY B O 1
ATOM 790 N N . ASP B 1 4 ? -4 -42.906 73.938 1 43.72 4 ASP B N 1
ATOM 791 C CA . ASP B 1 4 ? -3.191 -42.312 72.875 1 43.72 4 ASP B CA 1
ATOM 792 C C . ASP B 1 4 ? -3.613 -40.875 72.562 1 43.72 4 ASP B C 1
ATOM 794 O O . ASP B 1 4 ? -4.746 -40.625 72.188 1 43.72 4 ASP B O 1
ATOM 798 N N . LEU B 1 5 ? -3.602 -39.938 73.5 1 46.34 5 LEU B N 1
ATOM 799 C CA . LEU B 1 5 ? -3.713 -38.531 73.125 1 46.34 5 LEU B CA 1
ATOM 800 C C . LEU B 1 5 ? -3.004 -38.219 71.812 1 46.34 5 LEU B C 1
ATOM 802 O O . LEU B 1 5 ? -1.803 -38.469 71.688 1 46.34 5 LEU B O 1
ATOM 806 N N . HIS B 1 6 ? -3.6 -38.469 70.688 1 45.88 6 HIS B N 1
ATOM 807 C CA . HIS B 1 6 ? -3.305 -38.156 69.312 1 45.88 6 HIS B CA 1
ATOM 808 C C . HIS B 1 6 ? -2.625 -36.812 69.125 1 45.88 6 HIS B C 1
ATOM 810 O O . HIS B 1 6 ? -2.977 -35.844 69.875 1 45.88 6 HIS B O 1
ATOM 816 N N . LEU B 1 7 ? -1.25 -36.75 68.875 1 43.69 7 LEU B N 1
ATOM 817 C CA . LEU B 1 7 ? -0.172 -36.031 68.188 1 43.69 7 LEU B CA 1
ATOM 818 C C . LEU B 1 7 ? -0.708 -35.219 67 1 43.69 7 LEU B C 1
ATOM 820 O O . LEU B 1 7 ? -0.951 -35.75 65.938 1 43.69 7 LEU B O 1
ATOM 824 N N . LEU B 1 8 ? -1.832 -34.594 67.25 1 43.12 8 LEU B N 1
ATOM 825 C CA . LEU B 1 8 ? -2.197 -33.906 66 1 43.12 8 LEU B CA 1
ATOM 826 C C . LEU B 1 8 ? -1.099 -32.938 65.562 1 43.12 8 LEU B C 1
ATOM 828 O O . LEU B 1 8 ? -0.836 -31.953 66.25 1 43.12 8 LEU B O 1
ATOM 832 N N . VAL B 1 9 ? 0.098 -33.469 65.312 1 42.22 9 VAL B N 1
ATOM 833 C CA . VAL B 1 9 ? 1.156 -32.719 64.688 1 42.22 9 VAL B CA 1
ATOM 834 C C . VAL B 1 9 ? 0.571 -31.906 63.531 1 42.22 9 VAL B C 1
ATOM 836 O O . VAL B 1 9 ? 0.006 -32.469 62.594 1 42.22 9 VAL B O 1
ATOM 839 N N . GLN B 1 10 ? -0.034 -30.859 63.938 1 44.16 10 GLN B N 1
ATOM 840 C CA . GLN B 1 10 ? -0.366 -29.875 62.906 1 44.16 10 GLN B CA 1
ATOM 841 C C . GLN B 1 10 ? 0.815 -29.641 61.969 1 44.16 10 GLN B C 1
ATOM 843 O O . GLN B 1 10 ? 1.844 -29.109 62.375 1 44.16 10 GLN B O 1
ATOM 848 N N . LEU B 1 11 ? 1.216 -30.703 61.219 1 46.03 11 LEU B N 1
ATOM 849 C CA . LEU B 1 11 ? 2.15 -30.547 60.125 1 46.03 11 LEU B CA 1
ATOM 850 C C . LEU B 1 11 ? 1.851 -29.281 59.312 1 46.03 11 LEU B C 1
ATOM 852 O O . LEU B 1 11 ? 0.811 -29.188 58.656 1 46.03 11 LEU B O 1
ATOM 856 N N . PHE B 1 12 ? 2.023 -28.172 60.094 1 47.31 12 PHE B N 1
ATOM 857 C CA . PHE B 1 12 ? 2.002 -26.938 59.344 1 47.31 12 PHE B CA 1
ATOM 858 C C . PHE B 1 12 ? 2.902 -27.047 58.094 1 47.31 12 PHE B C 1
ATOM 860 O O . PHE B 1 12 ? 4.125 -27.109 58.219 1 47.31 12 PHE B O 1
ATOM 867 N N . CYS B 1 13 ? 2.5 -27.922 57.188 1 46.41 13 CYS B N 1
ATOM 868 C CA . CYS B 1 13 ? 3.16 -27.953 55.906 1 46.41 13 CYS B CA 1
ATOM 869 C C . CYS B 1 13 ? 3.328 -26.547 55.344 1 46.41 13 CYS B C 1
ATOM 871 O O . CYS B 1 13 ? 2.35 -25.812 55.188 1 46.41 13 CYS B O 1
ATOM 873 N N . PRO B 1 14 ? 4.449 -25.844 55.875 1 48.5 14 PRO B N 1
ATOM 874 C CA . PRO B 1 14 ? 4.664 -24.594 55.125 1 48.5 14 PRO B CA 1
ATOM 875 C C . PRO B 1 14 ? 4.441 -24.781 53.625 1 48.5 14 PRO B C 1
ATOM 877 O O . PRO B 1 14 ? 5.133 -25.578 52.969 1 48.5 14 PRO B O 1
ATOM 880 N N . ILE B 1 15 ? 3.145 -24.938 53.219 1 48.59 15 ILE B N 1
ATOM 881 C CA . ILE B 1 15 ? 2.908 -24.875 51.781 1 48.59 15 ILE B CA 1
ATOM 882 C C . ILE B 1 15 ? 3.721 -23.734 51.188 1 48.59 15 ILE B C 1
ATOM 884 O O . ILE B 1 15 ? 3.438 -22.562 51.438 1 48.59 15 ILE B O 1
ATOM 888 N N . ARG B 1 16 ? 5.07 -23.797 51.438 1 40 16 ARG B N 1
ATOM 889 C CA . ARG B 1 16 ? 5.836 -22.875 50.594 1 40 16 ARG B CA 1
ATOM 890 C C . ARG B 1 16 ? 5.258 -22.812 49.188 1 40 16 ARG B C 1
ATOM 892 O O . ARG B 1 16 ? 5.203 -23.828 48.5 1 40 16 ARG B O 1
ATOM 899 N N . ILE B 1 17 ? 4.266 -21.969 49 1 48.47 17 ILE B N 1
ATOM 900 C CA . ILE B 1 17 ? 3.811 -21.609 47.656 1 48.47 17 ILE B CA 1
ATOM 901 C C . ILE B 1 17 ? 5.016 -21.406 46.75 1 48.47 17 ILE B C 1
ATOM 903 O O . ILE B 1 17 ? 5.793 -20.469 46.938 1 48.47 17 ILE B O 1
ATOM 907 N N . GLN B 1 18 ? 5.926 -22.469 46.688 1 41.5 18 GLN B N 1
ATOM 908 C CA . GLN B 1 18 ? 6.836 -22.328 45.562 1 41.5 18 GLN B CA 1
ATOM 909 C C . GLN B 1 18 ? 6.129 -21.719 44.344 1 41.5 18 GLN B C 1
ATOM 911 O O . GLN B 1 18 ? 5.156 -22.281 43.844 1 41.5 18 GLN B O 1
ATOM 916 N N . THR B 1 19 ? 5.957 -20.453 44.438 1 42.94 19 THR B N 1
ATOM 917 C CA . THR B 1 19 ? 5.617 -19.781 43.188 1 42.94 19 THR B CA 1
ATOM 918 C C . THR B 1 19 ? 6.398 -20.391 42.031 1 42.94 19 THR B C 1
ATOM 920 O O . THR B 1 19 ? 7.629 -20.297 41.969 1 42.94 19 THR B O 1
ATOM 923 N N . VAL B 1 20 ? 6.477 -21.734 41.875 1 41.84 20 VAL B N 1
ATOM 924 C CA . VAL B 1 20 ? 6.922 -22.125 40.531 1 41.84 20 VAL B CA 1
ATOM 925 C C . VAL B 1 20 ? 6.531 -21.047 39.531 1 41.84 20 VAL B C 1
ATOM 927 O O . VAL B 1 20 ? 5.344 -20.781 39.312 1 41.84 20 VAL B O 1
ATOM 930 N N . GLN B 1 21 ? 7.102 -19.906 39.688 1 38.34 21 GLN B N 1
ATOM 931 C CA . GLN B 1 21 ? 7.047 -19 38.531 1 38.34 21 GLN B CA 1
ATOM 932 C C . GLN B 1 21 ? 7.074 -19.781 37.25 1 38.34 21 GLN B C 1
ATOM 934 O O . GLN B 1 21 ? 8.031 -20.516 36.969 1 38.34 21 GLN B O 1
ATOM 939 N N . ARG B 1 22 ? 6 -20.516 36.906 1 35.72 22 ARG B N 1
ATOM 940 C CA . ARG B 1 22 ? 5.852 -20.891 35.5 1 35.72 22 ARG B CA 1
ATOM 941 C C . ARG B 1 22 ? 6.723 -20.031 34.594 1 35.72 22 ARG B C 1
ATOM 943 O O . ARG B 1 22 ? 6.68 -18.797 34.688 1 35.72 22 ARG B O 1
ATOM 950 N N . GLY B 1 23 ? 8 -20.344 34.406 1 37.44 23 GLY B N 1
ATOM 951 C CA . GLY B 1 23 ? 8.781 -19.891 33.281 1 37.44 23 GLY B CA 1
ATOM 952 C C . GLY B 1 23 ? 7.926 -19.469 32.094 1 37.44 23 GLY B C 1
ATOM 953 O O . GLY B 1 23 ? 6.891 -20.078 31.828 1 37.44 23 GLY B O 1
ATOM 954 N N . ARG B 1 24 ? 7.688 -18.219 31.953 1 35.72 24 ARG B N 1
ATOM 955 C CA . ARG B 1 24 ? 7.348 -17.672 30.641 1 35.72 24 ARG B CA 1
ATOM 956 C C . ARG B 1 24 ? 8 -18.469 29.516 1 35.72 24 ARG B C 1
ATOM 958 O O . ARG B 1 24 ? 9.203 -18.359 29.281 1 35.72 24 ARG B O 1
ATOM 965 N N . THR B 1 25 ? 8.227 -19.688 29.609 1 38.66 25 THR B N 1
ATOM 966 C CA . THR B 1 25 ? 8.477 -20.266 28.297 1 38.66 25 THR B CA 1
ATOM 967 C C . THR B 1 25 ? 7.746 -19.469 27.203 1 38.66 25 THR B C 1
ATOM 969 O O . THR B 1 25 ? 6.523 -19.328 27.25 1 38.66 25 THR B O 1
ATOM 972 N N . PHE B 1 26 ? 8.148 -18.375 27.203 1 36.97 26 PHE B N 1
ATOM 973 C CA . PHE B 1 26 ? 7.746 -17.562 26.062 1 36.97 26 PHE B CA 1
ATOM 974 C C . PHE B 1 26 ? 7.57 -18.438 24.812 1 36.97 26 PHE B C 1
ATOM 976 O O . PHE B 1 26 ? 8.539 -19 24.297 1 36.97 26 PHE B O 1
ATOM 983 N N . PRO B 1 27 ? 6.773 -19.375 24.859 1 38.22 27 PRO B N 1
ATOM 984 C CA . PRO B 1 27 ? 6.746 -19.812 23.453 1 38.22 27 PRO B CA 1
ATOM 985 C C . PRO B 1 27 ? 7.215 -18.719 22.5 1 38.22 27 PRO B C 1
ATOM 987 O O . PRO B 1 27 ? 7.227 -17.531 22.859 1 38.22 27 PRO B O 1
ATOM 990 N N . CYS B 1 28 ? 8.227 -19.016 21.672 1 36.78 28 CYS B N 1
ATOM 991 C CA . CYS B 1 28 ? 8.383 -18.266 20.422 1 36.78 28 CYS B CA 1
ATOM 992 C C . CYS B 1 28 ? 7.074 -17.578 20.047 1 36.78 28 CYS B C 1
ATOM 994 O O . CYS B 1 28 ? 6.25 -18.156 19.328 1 36.78 28 CYS B O 1
ATOM 996 N N . VAL B 1 29 ? 6.309 -17.25 21.031 1 37.97 29 VAL B N 1
ATOM 997 C CA . VAL B 1 29 ? 5.332 -16.25 20.594 1 37.97 29 VAL B CA 1
ATOM 998 C C . VAL B 1 29 ? 6.043 -15.109 19.875 1 37.97 29 VAL B C 1
ATOM 1000 O O . VAL B 1 29 ? 6.641 -14.242 20.531 1 37.97 29 VAL B O 1
ATOM 1003 N N . ARG B 1 30 ? 7.359 -15.219 19.641 1 37.72 30 ARG B N 1
ATOM 1004 C CA . ARG B 1 30 ? 7.715 -14.094 18.797 1 37.72 30 ARG B CA 1
ATOM 1005 C C . ARG B 1 30 ? 6.477 -13.305 18.375 1 37.72 30 ARG B C 1
ATOM 1007 O O . ARG B 1 30 ? 5.586 -13.844 17.719 1 37.72 30 ARG B O 1
ATOM 1014 N N . THR B 1 31 ? 5.879 -12.625 19.25 1 41.59 31 THR B N 1
ATOM 1015 C CA . THR B 1 31 ? 4.871 -11.625 18.922 1 41.59 31 THR B CA 1
ATOM 1016 C C . THR B 1 31 ? 4.949 -11.242 17.453 1 41.59 31 THR B C 1
ATOM 1018 O O . THR B 1 31 ? 5.734 -10.367 17.078 1 41.59 31 THR B O 1
ATOM 1021 N N . TYR B 1 32 ? 5.43 -12.141 16.719 1 39.81 32 TYR B N 1
ATOM 1022 C CA . TYR B 1 32 ? 5.078 -11.812 15.336 1 39.81 32 TYR B CA 1
ATOM 1023 C C . TYR B 1 32 ? 3.811 -10.969 15.289 1 39.81 32 TYR B C 1
ATOM 1025 O O . TYR B 1 32 ? 2.869 -11.203 16.047 1 39.81 32 TYR B O 1
ATOM 1033 N N . LYS B 1 33 ? 3.791 -9.859 15.648 1 47.16 33 LYS B N 1
ATOM 1034 C CA . LYS B 1 33 ? 2.57 -9.117 15.352 1 47.16 33 LYS B CA 1
ATOM 1035 C C . LYS B 1 33 ? 1.595 -9.961 14.539 1 47.16 33 LYS B C 1
ATOM 1037 O O . LYS B 1 33 ? 1.753 -10.109 13.328 1 47.16 33 LYS B O 1
ATOM 1042 N N . LEU B 1 34 ? 1.3 -11.336 15.031 1 51.34 34 LEU B N 1
ATOM 1043 C CA . LEU B 1 34 ? 0.811 -12.391 14.148 1 51.34 34 LEU B CA 1
ATOM 1044 C C . LEU B 1 34 ? -0.388 -11.906 13.336 1 51.34 34 LEU B C 1
ATOM 1046 O O . LEU B 1 34 ? -1.113 -12.719 12.75 1 51.34 34 LEU B O 1
ATOM 1050 N N . ARG B 1 35 ? -1.285 -11.07 14.023 1 67.56 35 ARG B N 1
ATOM 1051 C CA . ARG B 1 35 ? -2.57 -10.781 13.391 1 67.56 35 ARG B CA 1
ATOM 1052 C C . ARG B 1 35 ? -2.381 -10.164 12.008 1 67.56 35 ARG B C 1
ATOM 1054 O O . ARG B 1 35 ? -1.388 -9.477 11.766 1 67.56 35 ARG B O 1
ATOM 1061 N N . CYS B 1 36 ? -2.836 -10.898 11.203 1 80 36 CYS B N 1
ATOM 1062 C CA . CYS B 1 36 ? -3.012 -10.328 9.875 1 80 36 CYS B CA 1
ATOM 1063 C C . CYS B 1 36 ? -3.842 -9.055 9.93 1 80 36 CYS B C 1
ATOM 1065 O O . CYS B 1 36 ? -4.613 -8.852 10.867 1 80 36 CYS B O 1
ATOM 1067 N N . GLN B 1 37 ? -3.533 -8.07 9.258 1 85 37 GLN B N 1
ATOM 1068 C CA . GLN B 1 37 ? -4.289 -6.828 9.195 1 85 37 GLN B CA 1
ATOM 1069 C C . GLN B 1 37 ? -5.742 -7.086 8.805 1 85 37 GLN B C 1
ATOM 1071 O O . GLN B 1 37 ? -6.645 -6.359 9.234 1 85 37 GLN B O 1
ATOM 1076 N N . CYS B 1 38 ? -5.91 -8.094 7.992 1 88.56 38 CYS B N 1
ATOM 1077 C CA . CYS B 1 38 ? -7.234 -8.375 7.441 1 88.56 38 CYS B CA 1
ATOM 1078 C C . CYS B 1 38 ? -7.887 -9.547 8.164 1 88.56 38 CYS B C 1
ATOM 1080 O O . CYS B 1 38 ? -7.309 -10.633 8.242 1 88.56 38 CYS B O 1
ATOM 1082 N N . LEU B 1 39 ? -9.047 -9.398 8.789 1 81.75 39 LEU B N 1
ATOM 1083 C CA . LEU B 1 39 ? -9.852 -10.461 9.383 1 81.75 39 LEU B CA 1
ATOM 1084 C C . LEU B 1 39 ? -10.836 -11.023 8.359 1 81.75 39 LEU B C 1
ATOM 1086 O O . LEU B 1 39 ? -11.07 -12.234 8.32 1 81.75 39 LEU B O 1
ATOM 1090 N N . GLN B 1 40 ? -11.43 -10.047 7.52 1 87.25 40 GLN B N 1
ATOM 1091 C CA . GLN B 1 40 ? -12.391 -10.422 6.484 1 87.25 40 GLN B CA 1
ATOM 1092 C C . GLN B 1 40 ? -12.164 -9.609 5.207 1 87.25 40 GLN B C 1
ATOM 1094 O O . GLN B 1 40 ? -11.711 -8.469 5.266 1 87.25 40 GLN B O 1
ATOM 1099 N N . THR B 1 41 ? -12.406 -10.25 4.074 1 92.75 41 THR B N 1
ATOM 1100 C CA . THR B 1 41 ? -12.227 -9.594 2.783 1 92.75 41 THR B CA 1
ATOM 1101 C C . THR B 1 41 ? -13.578 -9.258 2.158 1 92.75 41 THR B C 1
ATOM 1103 O O . THR B 1 41 ? -14.594 -9.883 2.482 1 92.75 41 THR B O 1
ATOM 1106 N N . VAL B 1 42 ? -13.578 -8.195 1.356 1 90.31 42 VAL B N 1
ATOM 1107 C CA . VAL B 1 42 ? -14.773 -7.809 0.613 1 90.31 42 VAL B CA 1
ATOM 1108 C C . VAL B 1 42 ? -14.805 -8.547 -0.725 1 90.31 42 VAL B C 1
ATOM 1110 O O . VAL B 1 42 ? -13.758 -8.82 -1.317 1 90.31 42 VAL B O 1
ATOM 1113 N N . SER B 1 43 ? -15.867 -9.156 -1.223 1 79.31 43 SER B N 1
ATOM 1114 C CA . SER B 1 43 ? -16 -9.914 -2.459 1 79.31 43 SER B CA 1
ATOM 1115 C C . SER B 1 43 ? -16.594 -9.055 -3.574 1 79.31 43 SER B C 1
ATOM 1117 O O . SER B 1 43 ? -16.812 -9.547 -4.688 1 79.31 43 SER B O 1
ATOM 1119 N N . GLY B 1 44 ? -16.562 -7.738 -3.428 1 81.5 44 GLY B N 1
ATOM 1120 C CA . GLY B 1 44 ? -17.141 -6.883 -4.449 1 81.5 44 GLY B CA 1
ATOM 1121 C C . GLY B 1 44 ? -16.109 -6.184 -5.305 1 81.5 44 GLY B C 1
ATOM 1122 O O . GLY B 1 44 ? -14.969 -5.98 -4.871 1 81.5 44 GLY B O 1
ATOM 1123 N N . LEU B 1 45 ? -16.625 -5.922 -6.734 1 87.31 45 LEU B N 1
ATOM 1124 C CA . LEU B 1 45 ? -15.766 -5.207 -7.668 1 87.31 45 LEU B CA 1
ATOM 1125 C C . LEU B 1 45 ? -15.547 -3.77 -7.207 1 87.31 45 LEU B C 1
ATOM 1127 O O . LEU B 1 45 ? -16.484 -3.104 -6.77 1 87.31 45 LEU B O 1
ATOM 1131 N N . VAL B 1 46 ? -14.289 -3.355 -7.02 1 91.06 46 VAL B N 1
ATOM 1132 C CA . VAL B 1 46 ? -13.922 -1.99 -6.66 1 91.06 46 VAL B CA 1
ATOM 1133 C C . VAL B 1 46 ? -13.273 -1.3 -7.863 1 91.06 46 VAL B C 1
ATOM 1135 O O . VAL B 1 46 ? -12.484 -1.908 -8.586 1 91.06 46 VAL B O 1
ATOM 1138 N N . SER B 1 47 ? -13.703 -0.141 -8.117 1 90.25 47 SER B N 1
ATOM 1139 C CA . SER B 1 47 ? -13.148 0.639 -9.219 1 90.25 47 SER B CA 1
ATOM 1140 C C . SER B 1 47 ? -11.859 1.341 -8.805 1 90.25 47 SER B C 1
ATOM 1142 O O . SER B 1 47 ? -11.75 1.831 -7.68 1 90.25 47 SER B O 1
ATOM 1144 N N . PRO B 1 48 ? -10.859 1.396 -9.734 1 91 48 PRO B N 1
ATOM 1145 C CA . PRO B 1 48 ? -9.609 2.088 -9.438 1 91 48 PRO B CA 1
ATOM 1146 C C . PRO B 1 48 ? -9.812 3.57 -9.133 1 91 48 PRO B C 1
ATOM 1148 O O . PRO B 1 48 ? -9 4.176 -8.43 1 91 48 PRO B O 1
ATOM 1151 N N . LYS B 1 49 ? -10.906 4.055 -9.57 1 88.94 49 LYS B N 1
ATOM 1152 C CA . LYS B 1 49 ? -11.195 5.469 -9.367 1 88.94 49 LYS B CA 1
ATOM 1153 C C . LYS B 1 49 ? -11.562 5.75 -7.91 1 88.94 49 LYS B C 1
ATOM 1155 O O . LYS B 1 49 ? -11.438 6.883 -7.441 1 88.94 49 LYS B O 1
ATOM 1160 N N . LEU B 1 50 ? -12 4.699 -7.258 1 92.31 50 LEU B N 1
ATOM 1161 C CA . LEU B 1 50 ? -12.461 4.859 -5.883 1 92.31 50 LEU B CA 1
ATOM 1162 C C . LEU B 1 50 ? -11.32 4.641 -4.898 1 92.31 50 LEU B C 1
ATOM 1164 O O . LEU B 1 50 ? -11.453 4.918 -3.707 1 92.31 50 LEU B O 1
ATOM 1168 N N . LEU B 1 51 ? -10.242 4.242 -5.41 1 93.56 51 LEU B N 1
ATOM 1169 C CA . LEU B 1 51 ? -9.133 3.848 -4.551 1 93.56 51 LEU B CA 1
ATOM 1170 C C . LEU B 1 51 ? -8.164 5.008 -4.34 1 93.56 51 LEU B C 1
ATOM 1172 O O . LEU B 1 51 ? -7.832 5.723 -5.285 1 93.56 51 LEU B O 1
ATOM 1176 N N . VAL B 1 52 ? -7.84 5.289 -3.088 1 92.56 52 VAL B N 1
ATOM 1177 C CA . VAL B 1 52 ? -6.828 6.277 -2.73 1 92.56 52 VAL B CA 1
ATOM 1178 C C . VAL B 1 52 ? -5.445 5.629 -2.744 1 92.56 52 VAL B C 1
ATOM 1180 O O . VAL B 1 52 ? -4.492 6.195 -3.279 1 92.56 52 VAL B O 1
ATOM 1183 N N . ARG B 1 53 ? -5.332 4.418 -2.223 1 95.38 53 ARG B N 1
ATOM 1184 C CA . ARG B 1 53 ? -4.09 3.654 -2.188 1 95.38 53 ARG B CA 1
ATOM 1185 C C . ARG B 1 53 ? -4.363 2.172 -1.955 1 95.38 53 ARG B C 1
ATOM 1187 O O . ARG B 1 53 ? -5.422 1.806 -1.435 1 95.38 53 ARG B O 1
ATOM 1194 N N . VAL B 1 54 ? -3.492 1.369 -2.357 1 95.69 54 VAL B N 1
ATOM 1195 C CA . VAL B 1 54 ? -3.545 -0.073 -2.143 1 95.69 54 VAL B CA 1
ATOM 1196 C C . VAL B 1 54 ? -2.277 -0.535 -1.426 1 95.69 54 VAL B C 1
ATOM 1198 O O . VAL B 1 54 ? -1.165 -0.223 -1.855 1 95.69 54 VAL B O 1
ATOM 1201 N N . GLU B 1 55 ? -2.496 -1.166 -0.279 1 96.19 55 GLU B N 1
ATOM 1202 C CA . GLU B 1 55 ? -1.382 -1.71 0.491 1 96.19 55 GLU B CA 1
ATOM 1203 C C . GLU B 1 55 ? -1.307 -3.229 0.356 1 96.19 55 GLU B C 1
ATOM 1205 O O . GLU B 1 55 ? -2.285 -3.93 0.623 1 96.19 55 GLU B O 1
ATOM 1210 N N . ILE B 1 56 ? -0.135 -3.738 -0.052 1 96.06 56 ILE B N 1
ATOM 1211 C CA . ILE B 1 56 ? 0.082 -5.176 -0.183 1 96.06 56 ILE B CA 1
ATOM 1212 C C . ILE B 1 56 ? 1.05 -5.652 0.898 1 96.06 56 ILE B C 1
ATOM 1214 O O . ILE B 1 56 ? 2.184 -5.172 0.979 1 96.06 56 ILE B O 1
ATOM 1218 N N . ILE B 1 57 ? 0.593 -6.523 1.755 1 93.38 57 ILE B N 1
ATOM 1219 C CA . ILE B 1 57 ? 1.387 -7.086 2.842 1 93.38 57 ILE B CA 1
ATOM 1220 C C . ILE B 1 57 ? 1.644 -8.57 2.582 1 93.38 57 ILE B C 1
ATOM 1222 O O . ILE B 1 57 ? 0.709 -9.375 2.562 1 93.38 57 ILE B O 1
ATOM 1226 N N . PRO B 1 58 ? 2.889 -8.867 2.299 1 92.38 58 PRO B N 1
ATOM 1227 C CA . PRO B 1 58 ? 3.203 -10.273 2.016 1 92.38 58 PRO B CA 1
ATOM 1228 C C . PRO B 1 58 ? 2.852 -11.203 3.176 1 92.38 58 PRO B C 1
ATOM 1230 O O . PRO B 1 58 ? 2.682 -10.742 4.309 1 92.38 58 PRO B O 1
ATOM 1233 N N . LYS B 1 59 ? 2.707 -12.438 2.834 1 87.38 59 LYS B N 1
ATOM 1234 C CA . LYS B 1 59 ? 2.396 -13.453 3.834 1 87.38 59 LYS B CA 1
ATOM 1235 C C . LYS B 1 59 ? 3.436 -13.469 4.949 1 87.38 59 LYS B C 1
ATOM 1237 O O . LYS B 1 59 ? 4.617 -13.211 4.707 1 87.38 59 LYS B O 1
ATOM 1242 N N . GLY B 1 60 ? 2.98 -13.578 6.184 1 78.44 60 GLY B N 1
ATOM 1243 C CA . GLY B 1 60 ? 3.854 -13.656 7.344 1 78.44 60 GLY B CA 1
ATOM 1244 C C . GLY B 1 60 ? 3.811 -15.016 8.031 1 78.44 60 GLY B C 1
ATOM 1245 O O . GLY B 1 60 ? 3.191 -15.953 7.523 1 78.44 60 GLY B O 1
ATOM 1246 N N . PRO B 1 61 ? 4.621 -15.164 8.984 1 75.69 61 PRO B N 1
ATOM 1247 C CA . PRO B 1 61 ? 4.652 -16.406 9.75 1 75.69 61 PRO B CA 1
ATOM 1248 C C . PRO B 1 61 ? 3.275 -16.828 10.25 1 75.69 61 PRO B C 1
ATOM 1250 O O . PRO B 1 61 ? 2.98 -18.031 10.32 1 75.69 61 PRO B O 1
ATOM 1253 N N . GLN B 1 62 ? 2.43 -15.891 10.672 1 79.44 62 GLN B N 1
ATOM 1254 C CA . GLN B 1 62 ? 1.119 -16.219 11.227 1 79.44 62 GLN B CA 1
ATOM 1255 C C . GLN B 1 62 ? 0.005 -15.859 10.25 1 79.44 62 GLN B C 1
ATOM 1257 O O . GLN B 1 62 ? -1.172 -16.094 10.523 1 79.44 62 GLN B O 1
ATOM 1262 N N . CYS B 1 63 ? 0.277 -15.242 9.148 1 83.12 63 CYS B N 1
ATOM 1263 C CA . CYS B 1 63 ? -0.696 -14.898 8.117 1 83.12 63 CYS B CA 1
ATOM 1264 C C . CYS B 1 63 ? -0.546 -15.805 6.902 1 83.12 63 CYS B C 1
ATOM 1266 O O . CYS B 1 63 ? 0.482 -15.773 6.227 1 83.12 63 CYS B O 1
A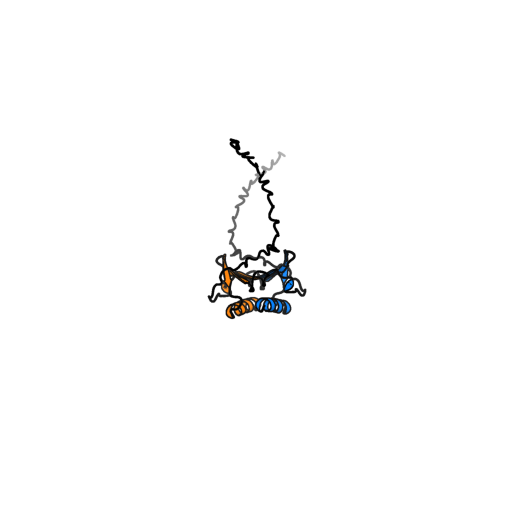TOM 1268 N N . SER B 1 64 ? -1.526 -16.609 6.648 1 83.56 64 SER B N 1
ATOM 1269 C CA . SER B 1 64 ? -1.44 -17.672 5.652 1 83.56 64 SER B CA 1
ATOM 1270 C C . SER B 1 64 ? -1.472 -17.094 4.238 1 83.56 64 SER B C 1
ATOM 1272 O O . SER B 1 64 ? -1.079 -17.766 3.281 1 83.56 64 SER B O 1
ATOM 1274 N N . THR B 1 65 ? -1.959 -15.875 4.094 1 87.44 65 THR B N 1
ATOM 1275 C CA . THR B 1 65 ? -2.072 -15.336 2.744 1 87.44 65 THR B CA 1
ATOM 1276 C C . THR B 1 65 ? -1.604 -13.883 2.707 1 87.44 65 THR B C 1
ATOM 1278 O O . THR B 1 65 ? -1.454 -13.242 3.752 1 87.44 65 THR B O 1
ATOM 1281 N N . VAL B 1 66 ? -1.276 -13.508 1.502 1 92.25 66 VAL B N 1
ATOM 1282 C CA . VAL B 1 66 ? -0.956 -12.102 1.265 1 92.25 66 VAL B CA 1
ATOM 1283 C C . VAL B 1 66 ? -2.176 -11.234 1.565 1 92.25 66 VAL B C 1
ATOM 1285 O O . VAL B 1 66 ? -3.312 -11.648 1.334 1 92.25 66 VAL B O 1
ATOM 1288 N N . GLU B 1 67 ? -1.875 -10.148 2.139 1 93.31 67 GLU B N 1
ATOM 1289 C CA . GLU B 1 67 ? -2.963 -9.219 2.447 1 93.31 67 GLU B CA 1
ATOM 1290 C C . GLU B 1 67 ? -2.961 -8.031 1.496 1 93.31 67 GLU B C 1
ATOM 1292 O O . GLU B 1 67 ? -1.915 -7.422 1.254 1 93.31 67 GLU B O 1
ATOM 1297 N N . VAL B 1 68 ? -4.211 -7.73 0.958 1 94.81 68 VAL B N 1
ATOM 1298 C CA . VAL B 1 68 ? -4.398 -6.562 0.104 1 94.81 68 VAL B CA 1
ATOM 1299 C C . VAL B 1 68 ? -5.402 -5.605 0.743 1 94.81 68 VAL B C 1
ATOM 1301 O O . VAL B 1 68 ? -6.59 -5.922 0.839 1 94.81 68 VAL B O 1
ATOM 1304 N N . ILE B 1 69 ? -4.906 -4.461 1.225 1 95.81 69 ILE B N 1
ATOM 1305 C CA . ILE B 1 69 ? -5.738 -3.477 1.906 1 95.81 69 ILE B CA 1
ATOM 1306 C C . ILE B 1 69 ? -5.891 -2.236 1.027 1 95.81 69 ILE B C 1
ATOM 1308 O O . ILE B 1 69 ? -4.898 -1.606 0.651 1 95.81 69 ILE B O 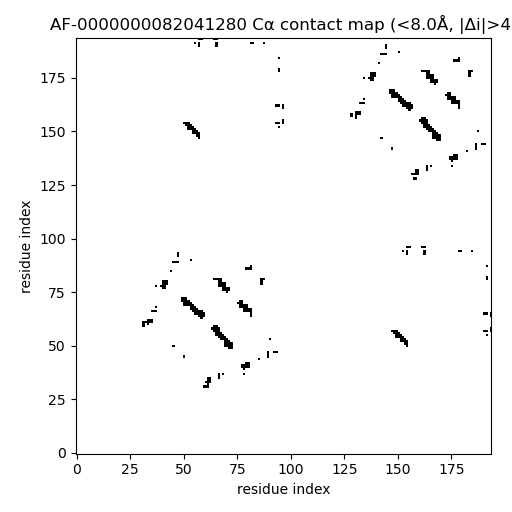1
ATOM 1312 N N . ALA B 1 70 ? -7.148 -1.928 0.688 1 95.88 70 ALA B N 1
ATOM 1313 C CA . ALA B 1 70 ? -7.43 -0.757 -0.138 1 95.88 70 ALA B CA 1
ATOM 1314 C C . ALA B 1 70 ? -8.078 0.353 0.687 1 95.88 70 ALA B C 1
ATOM 1316 O O . ALA B 1 70 ? -8.945 0.089 1.522 1 95.88 70 ALA B O 1
ATOM 1317 N N . THR B 1 71 ? -7.578 1.528 0.523 1 95.44 71 THR B N 1
ATOM 1318 C CA . THR B 1 71 ? -8.203 2.711 1.106 1 95.44 71 THR B CA 1
ATOM 1319 C C . THR B 1 71 ? -9.031 3.453 0.065 1 95.44 71 THR B C 1
ATOM 1321 O O . THR B 1 71 ? -8.516 3.836 -0.989 1 95.44 71 THR B O 1
ATOM 1324 N N . LEU B 1 72 ? -10.289 3.656 0.395 1 94.88 72 LEU B N 1
ATOM 1325 C CA . LEU B 1 72 ? -11.203 4.34 -0.515 1 94.88 72 LEU B CA 1
ATOM 1326 C C . LEU B 1 72 ? -11.156 5.848 -0.3 1 94.88 72 LEU B C 1
ATOM 1328 O O . LEU B 1 72 ? -10.617 6.32 0.699 1 94.88 72 LEU B O 1
ATOM 1332 N N . LYS B 1 73 ? -11.672 6.539 -1.28 1 92.94 73 LYS B N 1
ATOM 1333 C CA . LYS B 1 73 ? -11.742 7.992 -1.19 1 92.94 73 LYS B CA 1
ATOM 1334 C C . LYS B 1 73 ? -12.586 8.43 0.006 1 92.94 73 LYS B C 1
ATOM 1336 O O . LYS B 1 73 ? -12.414 9.539 0.521 1 92.94 73 LYS B O 1
ATOM 1341 N N . THR B 1 74 ? -13.422 7.539 0.44 1 93 74 THR B N 1
ATOM 1342 C CA . THR B 1 74 ? -14.25 7.812 1.612 1 93 74 THR B CA 1
ATOM 1343 C C . THR B 1 74 ? -13.453 7.594 2.896 1 93 74 THR B C 1
ATOM 1345 O O . THR B 1 74 ? -13.984 7.746 3.996 1 93 74 THR B O 1
ATOM 1348 N N . SER B 1 75 ? -12.211 7.188 2.795 1 92.56 75 SER B N 1
ATOM 1349 C CA . SER B 1 75 ? -11.312 6.938 3.92 1 92.56 75 SER B CA 1
ATOM 1350 C C . SER B 1 75 ? -11.625 5.598 4.582 1 92.56 75 SER B C 1
ATOM 1352 O O . SER B 1 75 ? -11.234 5.359 5.727 1 92.56 75 SER B O 1
ATOM 1354 N N . GLN B 1 76 ? -12.445 4.934 3.881 1 91.94 76 GLN B N 1
ATOM 1355 C CA . GLN B 1 76 ? -12.734 3.576 4.332 1 91.94 76 GLN B CA 1
ATOM 1356 C C . GLN B 1 76 ? -11.672 2.598 3.846 1 91.94 76 GLN B C 1
ATOM 1358 O O . GLN B 1 76 ? -11.227 2.676 2.697 1 91.94 76 GLN B O 1
ATOM 1363 N N . GLN B 1 77 ? -11.219 1.779 4.746 1 94.12 77 GLN B N 1
ATOM 1364 C CA . GLN B 1 77 ? -10.266 0.738 4.383 1 94.12 77 GLN B CA 1
ATOM 1365 C C . GLN B 1 77 ? -10.953 -0.618 4.254 1 94.12 77 GLN B C 1
ATOM 1367 O O . GLN B 1 77 ? -11.688 -1.038 5.152 1 94.12 77 GLN B O 1
ATOM 1372 N N . ILE B 1 78 ? -10.695 -1.271 3.186 1 93.94 78 ILE B N 1
ATOM 1373 C CA . ILE B 1 78 ? -11.289 -2.584 2.975 1 93.94 78 ILE B CA 1
ATOM 1374 C C . ILE B 1 78 ? -10.203 -3.59 2.594 1 93.94 78 ILE B C 1
ATOM 1376 O O . ILE B 1 78 ? -9.203 -3.229 1.97 1 93.94 78 ILE B O 1
ATOM 1380 N N . CYS B 1 79 ? -10.453 -4.797 3.078 1 94.94 79 CYS B N 1
ATOM 1381 C CA . CYS B 1 79 ? -9.562 -5.895 2.715 1 94.94 79 CYS B CA 1
ATOM 1382 C C . CYS B 1 79 ? -10.07 -6.617 1.473 1 94.94 79 CYS B C 1
ATOM 1384 O O . CYS B 1 79 ? -11.234 -6.996 1.403 1 94.94 79 CYS B O 1
ATOM 1386 N N . LEU B 1 80 ? -9.18 -6.762 0.475 1 94.5 80 LEU B N 1
ATOM 1387 C CA . LEU B 1 80 ? -9.523 -7.453 -0.762 1 94.5 80 LEU B CA 1
ATOM 1388 C C . LEU B 1 80 ? -8.93 -8.859 -0.783 1 94.5 80 LEU B C 1
ATOM 1390 O O . LEU B 1 80 ? -7.938 -9.133 -0.1 1 94.5 80 LEU B O 1
ATOM 1394 N N . ASP B 1 81 ? -9.641 -9.812 -1.478 1 92 81 ASP B N 1
ATOM 1395 C CA . ASP B 1 81 ? -9.141 -11.172 -1.617 1 92 81 ASP B CA 1
ATOM 1396 C C . ASP B 1 81 ? -7.969 -11.227 -2.596 1 92 81 ASP B C 1
ATOM 1398 O O . ASP B 1 81 ? -8.141 -10.984 -3.791 1 92 81 ASP B O 1
ATOM 1402 N N . PRO B 1 82 ? -6.68 -11.555 -2.037 1 91.12 82 PRO B N 1
ATOM 1403 C CA . PRO B 1 82 ? -5.508 -11.578 -2.916 1 91.12 82 PRO B CA 1
ATOM 1404 C C . PRO B 1 82 ? -5.609 -12.656 -4 1 91.12 82 PRO B C 1
ATOM 1406 O O . PRO B 1 82 ? -4.871 -12.609 -4.988 1 91.12 82 PRO B O 1
ATOM 1409 N N . GLN B 1 83 ? -6.523 -13.648 -3.828 1 90.25 83 GLN B N 1
ATOM 1410 C CA . GLN B 1 83 ? -6.652 -14.758 -4.773 1 90.25 83 GLN B CA 1
ATOM 1411 C C . GLN B 1 83 ? -7.656 -14.422 -5.871 1 90.25 83 GLN B C 1
ATOM 1413 O O . GLN B 1 83 ? -7.719 -15.109 -6.891 1 90.25 83 GLN B O 1
ATOM 1418 N N . ALA B 1 84 ? -8.336 -13.328 -5.637 1 91.19 84 ALA B N 1
ATOM 1419 C CA . ALA B 1 84 ? -9.328 -12.93 -6.629 1 91.19 84 ALA B CA 1
ATOM 1420 C C . ALA B 1 84 ? -8.664 -12.305 -7.852 1 91.19 84 ALA B C 1
ATOM 1422 O O . ALA B 1 84 ? -7.859 -11.383 -7.727 1 91.19 84 ALA B O 1
ATOM 1423 N N . LYS B 1 85 ? -9.094 -12.75 -9 1 91.12 85 LYS B N 1
ATOM 1424 C CA . LYS B 1 85 ? -8.508 -12.297 -10.258 1 91.12 85 LYS B CA 1
ATOM 1425 C C . LYS B 1 85 ? -8.758 -10.805 -10.461 1 91.12 85 LYS B C 1
ATOM 1427 O O . LYS B 1 85 ? -7.91 -10.094 -11.016 1 91.12 85 LYS B O 1
ATOM 1432 N N . TRP B 1 86 ? -9.969 -10.406 -10.047 1 91.81 86 TRP B N 1
ATOM 1433 C CA . TRP B 1 86 ? -10.32 -9.008 -10.297 1 91.81 86 TRP B CA 1
ATOM 1434 C C . TRP B 1 86 ? -9.438 -8.07 -9.484 1 91.81 86 TRP B C 1
ATOM 1436 O O . TRP B 1 86 ? -9.188 -6.934 -9.898 1 91.81 86 TRP B O 1
ATOM 1446 N N . VAL B 1 87 ? -9 -8.492 -8.359 1 93.12 87 VAL B N 1
ATOM 1447 C CA . VAL B 1 87 ? -8.125 -7.68 -7.52 1 93.12 87 VAL B CA 1
ATOM 1448 C C . VAL B 1 87 ? -6.789 -7.461 -8.227 1 93.12 87 VAL B C 1
ATOM 1450 O O . VAL B 1 87 ? -6.301 -6.332 -8.297 1 93.12 87 VAL B O 1
ATOM 1453 N N . LYS B 1 88 ? -6.188 -8.578 -8.805 1 91.19 88 LYS B N 1
ATOM 1454 C CA . LYS B 1 88 ? -4.938 -8.5 -9.555 1 91.19 88 LYS B CA 1
ATOM 1455 C C . LYS B 1 88 ? -5.082 -7.578 -10.758 1 91.19 88 LYS B C 1
ATOM 1457 O O . LYS B 1 88 ? -4.18 -6.797 -11.062 1 91.19 88 LYS B O 1
ATOM 1462 N N . MET B 1 89 ? -6.277 -7.594 -11.312 1 91.5 89 MET B N 1
ATOM 1463 C CA . MET B 1 89 ? -6.547 -6.766 -12.484 1 91.5 89 MET B CA 1
ATOM 1464 C C . MET B 1 89 ? -6.57 -5.285 -12.117 1 91.5 89 MET B C 1
ATOM 1466 O O . MET B 1 89 ? -6.055 -4.445 -12.852 1 91.5 89 MET B O 1
ATOM 1470 N N . ILE B 1 90 ? -7.086 -4.961 -11.031 1 92.44 90 ILE B N 1
ATOM 1471 C CA . ILE B 1 90 ? -7.203 -3.572 -10.609 1 92.44 90 ILE B CA 1
ATOM 1472 C C . ILE B 1 90 ? -5.82 -3.016 -10.281 1 92.44 90 ILE B C 1
ATOM 1474 O O . ILE B 1 90 ? -5.5 -1.88 -10.641 1 92.44 90 ILE B O 1
ATOM 1478 N N . ILE B 1 91 ? -5.031 -3.861 -9.625 1 92.75 91 ILE B N 1
ATOM 1479 C CA . ILE B 1 91 ? -3.68 -3.439 -9.273 1 92.75 91 ILE B CA 1
ATOM 1480 C C . ILE B 1 91 ? -2.863 -3.195 -10.539 1 92.75 91 ILE B C 1
ATOM 1482 O O . ILE B 1 91 ? -2.176 -2.178 -10.656 1 92.75 91 ILE B O 1
ATOM 1486 N N . ASN B 1 92 ? -3.035 -4.133 -11.531 1 91.12 92 ASN B N 1
ATOM 1487 C CA . ASN B 1 92 ? -2.348 -3.98 -12.812 1 91.12 92 ASN B CA 1
ATOM 1488 C C . ASN B 1 92 ? -2.818 -2.734 -13.555 1 91.12 92 ASN B C 1
ATOM 1490 O O . ASN B 1 92 ? -2.016 -2.043 -14.18 1 91.12 92 ASN B O 1
ATOM 1494 N N . ARG B 1 93 ? -4.09 -2.467 -13.375 1 91.69 93 ARG B N 1
ATOM 1495 C CA . ARG B 1 93 ? -4.664 -1.297 -14.031 1 91.69 93 ARG B CA 1
ATOM 1496 C C . ARG B 1 93 ? -4.098 -0.007 -13.453 1 91.69 93 ARG B C 1
ATOM 1498 O O . ARG B 1 93 ? -3.811 0.94 -14.188 1 91.69 93 ARG B O 1
ATOM 1505 N N . ILE B 1 94 ? -3.908 -0 -12.203 1 91.5 94 ILE B N 1
ATOM 1506 C CA . ILE B 1 94 ? -3.379 1.179 -11.523 1 91.5 94 ILE B CA 1
ATOM 1507 C C . ILE B 1 94 ? -1.915 1.381 -11.914 1 91.5 94 ILE B C 1
ATOM 1509 O O . ILE B 1 94 ? -1.487 2.506 -12.18 1 91.5 94 ILE B O 1
ATOM 1513 N N . LEU B 1 95 ? -1.122 0.255 -12.008 1 89.62 95 LEU B N 1
ATOM 1514 C CA . LEU B 1 95 ? 0.308 0.313 -12.289 1 89.62 95 LEU B CA 1
ATOM 1515 C C . LEU B 1 95 ? 0.56 0.683 -13.75 1 89.62 95 LEU B C 1
ATOM 1517 O O . LEU B 1 95 ? 1.626 1.203 -14.086 1 89.62 95 LEU B O 1
ATOM 1521 N N . ARG B 1 96 ? -0.403 0.37 -14.586 1 83.75 96 ARG B N 1
ATOM 1522 C CA . ARG B 1 96 ? -0.221 0.629 -16.016 1 83.75 96 ARG B CA 1
ATOM 1523 C C . ARG B 1 96 ? -0.547 2.08 -16.359 1 83.75 96 ARG B C 1
ATOM 1525 O O . ARG B 1 96 ? -0.088 2.604 -17.375 1 83.75 96 ARG B O 1
ATOM 1532 N N . ARG B 1 97 ? -1.306 2.801 -15.484 1 71.62 97 ARG B N 1
ATOM 1533 C CA . ARG B 1 97 ? -1.706 4.164 -15.828 1 71.62 97 ARG B CA 1
ATOM 1534 C C . ARG B 1 97 ? -0.598 5.156 -15.5 1 71.62 97 ARG B C 1
ATOM 1536 O O . ARG B 1 97 ? -0.358 6.098 -16.266 1 71.62 97 ARG B O 1
#
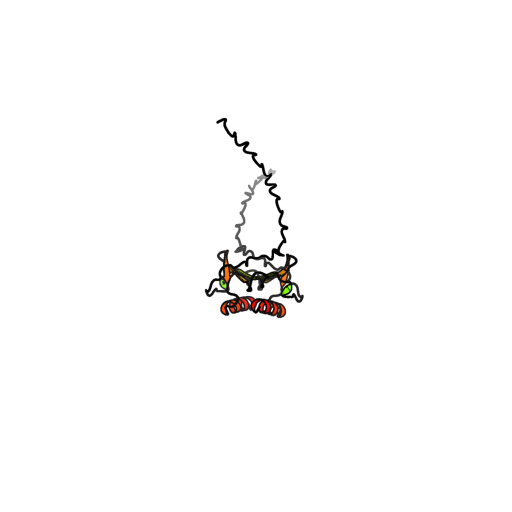
pLDDT: mean 73.05, std 23.29, range [25.58, 96.25]